Protein AF-A0A9J6D7Z6-F1 (afdb_monomer)

Sequence (209 aa):
MAASKSKKKYLQVFLDSYTAEFLCFVTSRKGDKYGFCTTCTCDVSVSHGGKADIKPKSQQRPSFLGSYQIAKTAAASADVCDEVQRDPQKRKEPRSKMDATLAKKVKLSFESTGRASLTREERLLYFLTSDVNFAYGLFLKSVILVFDKANAQLQSQAPQIHLLQSLLMQFLRDLLARVIHFYLEHHTVRPALHEAPLVGACRTGAEVQ

Solvent-accessible surface area (backbone atoms only — not comparable to full-atom values): 13816 Å² total; per-residue (Å²): 134,86,85,79,78,78,79,80,78,68,79,40,60,68,55,75,67,50,35,76,76,36,80,49,34,44,84,27,93,90,36,60,40,22,35,24,30,68,84,73,74,44,78,41,69,24,44,85,53,39,71,72,56,64,59,60,60,81,71,54,67,73,74,71,76,76,73,72,72,72,78,79,76,72,83,75,75,88,81,84,90,78,88,77,88,75,81,86,80,86,79,86,78,87,84,79,88,78,88,81,83,83,75,90,69,84,76,79,78,76,75,86,75,73,84,70,79,72,51,75,64,56,50,52,48,54,50,61,70,30,70,67,47,43,49,47,50,55,47,49,62,56,49,50,62,56,46,51,56,54,46,53,54,51,68,36,86,36,78,44,66,84,48,47,63,60,50,51,53,49,50,51,51,54,51,50,52,50,52,52,50,51,49,48,56,64,63,68,69,61,67,76,85,80,69,71,76,82,74,75,85,82,82,85,84,82,87,82,132

Organism: Rhipicephalus microplus (NCBI:txid6941)

Foldseek 3Di:
DDDDDDPPQQPDFADPVCCVVPVQWAQDPVDGQWIARNLQRDIFGCRPPNVVSVDPLLPPQPPVVVPPPPPPPPPDDDDDDDDDDDDDDDDDDDDDDDDDPDDPDPPPCPDPPDDPPDDPVRVVVCCCPDPVNVVVVVLCVQLVVLVVVVVCVCPPRGHPVVCVVVSVVVSVVSSVVVVVVVCCVVVVPPPCPPPPPPPDPPPDDDDDD

Structure (mmCIF, N/CA/C/O backbone):
data_AF-A0A9J6D7Z6-F1
#
_entry.id   AF-A0A9J6D7Z6-F1
#
loop_
_atom_site.group_PDB
_atom_site.id
_atom_site.type_symbol
_atom_site.label_atom_id
_atom_site.label_alt_id
_atom_site.label_comp_id
_atom_site.label_asym_id
_atom_site.label_entity_id
_atom_site.label_seq_id
_atom_site.pdbx_PDB_ins_code
_atom_site.Cartn_x
_atom_site.Cartn_y
_atom_site.Cartn_z
_atom_site.occupancy
_atom_site.B_iso_or_equiv
_atom_site.auth_seq_id
_atom_site.auth_comp_id
_atom_site.auth_asym_id
_atom_site.auth_atom_id
_atom_site.pdbx_PDB_model_num
ATOM 1 N N . MET A 1 1 ? -11.977 34.229 48.237 1.00 54.31 1 MET A N 1
ATOM 2 C CA . MET A 1 1 ? -11.428 32.855 48.200 1.00 54.31 1 MET A CA 1
ATOM 3 C C . MET A 1 1 ? -12.224 32.050 47.184 1.00 54.31 1 MET A C 1
ATOM 5 O O . MET A 1 1 ? -13.423 31.894 47.367 1.00 54.31 1 MET A O 1
ATOM 9 N N . ALA A 1 2 ? -11.608 31.635 46.074 1.00 60.72 2 ALA A N 1
ATOM 10 C CA . ALA A 1 2 ? -12.291 30.874 45.028 1.00 60.72 2 ALA A CA 1
ATOM 11 C C . ALA A 1 2 ? -12.306 29.383 45.399 1.00 60.72 2 ALA A C 1
ATOM 13 O O . ALA A 1 2 ? -11.251 28.760 45.493 1.00 60.72 2 ALA A O 1
ATOM 14 N N . ALA A 1 3 ? -13.493 28.819 45.631 1.00 66.19 3 ALA A N 1
ATOM 15 C CA . ALA A 1 3 ? -13.659 27.393 45.887 1.00 66.19 3 ALA A CA 1
ATOM 16 C C . ALA A 1 3 ? -13.298 26.590 44.624 1.00 66.19 3 ALA A C 1
ATOM 18 O O . ALA A 1 3 ? -13.979 26.677 43.598 1.00 66.19 3 ALA A O 1
ATOM 19 N N . SER A 1 4 ? -12.213 25.817 44.683 1.00 76.31 4 SER A N 1
ATOM 20 C CA . SER A 1 4 ? -11.816 24.912 43.609 1.00 76.31 4 SER A CA 1
ATOM 21 C C . SER A 1 4 ? -12.792 23.732 43.551 1.00 76.31 4 SER A C 1
ATOM 23 O O . SER A 1 4 ? -12.911 22.935 44.478 1.00 76.31 4 SER A O 1
ATOM 25 N N . LYS A 1 5 ? -13.536 23.616 42.447 1.00 78.44 5 LYS A N 1
ATOM 26 C CA . LYS A 1 5 ? -14.414 22.463 42.209 1.00 78.44 5 LYS A CA 1
ATOM 27 C C . LYS A 1 5 ? -13.542 21.230 41.962 1.00 78.44 5 LYS A C 1
ATOM 29 O O . LYS A 1 5 ? -12.736 21.220 41.030 1.00 78.44 5 LYS A O 1
ATOM 34 N N . SER A 1 6 ? -13.702 20.187 42.775 1.00 77.12 6 SER A N 1
ATOM 35 C CA . SER A 1 6 ? -13.030 18.906 42.557 1.00 77.12 6 SER A CA 1
ATOM 36 C C . SER A 1 6 ? -13.501 18.296 41.230 1.00 77.12 6 SER A C 1
ATOM 38 O O . SER A 1 6 ? -14.698 18.164 40.965 1.00 77.12 6 SER A O 1
ATOM 40 N N . LYS A 1 7 ? -12.555 17.959 40.343 1.00 78.06 7 LYS A N 1
ATOM 41 C CA . LYS A 1 7 ? -12.868 17.284 39.076 1.00 78.06 7 LYS A CA 1
ATOM 42 C C . LYS A 1 7 ? -13.471 15.917 39.401 1.00 78.06 7 LYS A C 1
ATOM 44 O O . LYS A 1 7 ? -12.794 15.077 39.993 1.00 78.06 7 LYS A O 1
ATOM 49 N N . LYS A 1 8 ? -14.727 15.687 39.008 1.00 72.31 8 LYS A N 1
ATOM 50 C CA . LYS A 1 8 ? -15.357 14.364 39.094 1.00 72.31 8 LYS A CA 1
ATOM 51 C C . LYS A 1 8 ? -14.512 13.386 38.271 1.00 72.31 8 LYS A C 1
ATOM 53 O O . LYS A 1 8 ? -14.400 13.539 37.056 1.00 72.31 8 LYS A O 1
ATOM 58 N N . LYS A 1 9 ? -13.873 12.417 38.932 1.00 77.62 9 LYS A N 1
ATOM 59 C CA . LYS A 1 9 ? -13.230 11.288 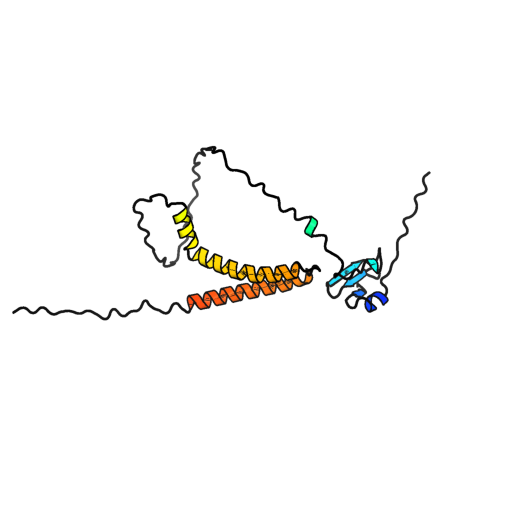38.252 1.00 77.62 9 LYS A CA 1
ATOM 60 C C . LYS A 1 9 ? -14.353 10.431 37.677 1.00 77.62 9 LYS A C 1
ATOM 62 O O . LYS A 1 9 ? -15.102 9.832 38.440 1.00 77.62 9 LYS A O 1
ATOM 67 N N . TYR A 1 10 ? -14.497 10.408 36.357 1.00 68.56 10 TYR A N 1
ATOM 68 C CA . TYR A 1 10 ? -15.378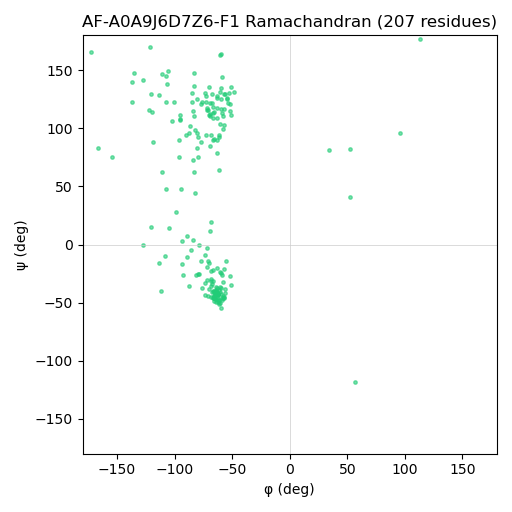 9.444 35.710 1.00 68.56 10 TYR A CA 1
ATOM 69 C C . TYR A 1 10 ? -14.761 8.051 35.896 1.00 68.56 10 TYR A C 1
ATOM 71 O O . TYR A 1 10 ? -13.590 7.825 35.589 1.00 68.56 10 TYR A O 1
ATOM 79 N N . LEU A 1 11 ? -15.525 7.157 36.524 1.00 75.94 11 LEU A N 1
ATOM 80 C CA . LEU A 1 11 ? -15.133 5.796 36.897 1.00 75.94 11 LEU A CA 1
ATOM 81 C C . LEU A 1 11 ? -15.847 4.796 35.990 1.00 75.94 11 LEU A C 1
ATOM 83 O O . LEU A 1 11 ? -16.478 3.862 36.474 1.00 75.94 11 LEU A O 1
ATOM 87 N N . GLN A 1 12 ? -15.830 5.032 34.680 1.00 89.12 12 GLN A N 1
ATOM 88 C CA . GLN A 1 12 ? -16.453 4.076 33.779 1.00 89.12 12 GLN A CA 1
ATOM 89 C C . GLN A 1 12 ? -15.585 2.820 33.703 1.00 89.12 12 GLN A C 1
ATOM 91 O O . GLN A 1 12 ? -14.370 2.890 33.504 1.00 89.12 12 GLN A O 1
ATOM 96 N N . VAL A 1 13 ? -16.237 1.689 33.941 1.00 93.88 13 VAL A N 1
ATOM 97 C CA . VAL A 1 13 ? -15.659 0.350 33.923 1.00 93.88 13 VAL A CA 1
ATOM 98 C C . VAL A 1 13 ? -16.136 -0.342 32.650 1.00 93.88 13 VAL A C 1
ATOM 100 O O . VAL A 1 13 ? -17.210 -0.036 32.125 1.00 93.88 13 VAL A O 1
ATOM 103 N N . PHE A 1 14 ? -15.311 -1.235 32.125 1.00 94.31 14 PHE A N 1
ATOM 104 C CA . PHE A 1 14 ? -15.652 -2.132 31.041 1.00 94.31 14 PHE A CA 1
ATOM 105 C C . PHE A 1 14 ? -16.877 -2.965 31.428 1.00 94.31 14 PHE A C 1
ATOM 107 O O . PHE A 1 14 ? -16.921 -3.538 32.514 1.00 94.31 14 PHE A O 1
ATOM 114 N N . LEU A 1 15 ? -17.880 -3.006 30.555 1.00 95.06 15 LEU A N 1
ATOM 115 C CA . LEU A 1 15 ? -19.098 -3.779 30.773 1.00 95.06 15 LEU A CA 1
ATOM 116 C C . LEU A 1 15 ? -19.079 -5.002 29.860 1.00 95.06 15 LEU A C 1
ATOM 118 O O . LEU A 1 15 ? -18.775 -4.870 28.676 1.00 95.06 15 LEU A O 1
ATOM 122 N N . ASP A 1 16 ? -19.489 -6.162 30.371 1.00 94.81 16 ASP A N 1
ATOM 123 C CA . ASP A 1 16 ? -19.563 -7.404 29.582 1.00 94.81 16 ASP A CA 1
ATOM 124 C C . ASP A 1 16 ? -20.529 -7.292 28.391 1.00 94.81 16 ASP A C 1
ATOM 126 O O . ASP A 1 16 ? -20.364 -7.959 27.368 1.00 94.81 16 ASP A O 1
ATOM 130 N N . SER A 1 17 ? -21.501 -6.375 28.470 1.00 95.50 17 SER A N 1
ATOM 131 C CA . SER A 1 17 ? -22.386 -6.039 27.351 1.00 95.50 17 SER A CA 1
ATOM 132 C C . SER A 1 17 ? -21.632 -5.517 26.124 1.00 95.50 17 SER A C 1
ATOM 134 O O . SER A 1 17 ? -22.116 -5.674 25.004 1.00 95.50 17 SER A O 1
ATOM 136 N N . TYR A 1 18 ? -20.431 -4.953 26.295 1.00 94.19 18 TYR A N 1
ATOM 137 C CA . TYR A 1 18 ? -19.593 -4.523 25.177 1.00 94.19 18 TYR A CA 1
ATOM 138 C C . TYR A 1 18 ? -19.078 -5.706 24.359 1.00 94.19 18 TYR A C 1
ATOM 140 O O . TYR A 1 18 ? -18.981 -5.586 23.144 1.00 94.19 18 TYR A O 1
ATOM 148 N N . THR A 1 19 ? -18.803 -6.855 24.978 1.00 95.06 19 THR A N 1
ATOM 149 C CA . THR A 1 19 ? -18.364 -8.058 24.253 1.00 95.06 19 THR A CA 1
ATOM 150 C C . THR A 1 19 ? -19.501 -8.682 23.443 1.00 95.06 19 THR A C 1
ATOM 152 O O . THR A 1 19 ? -19.259 -9.230 22.369 1.00 95.06 19 THR A O 1
ATOM 155 N N . ALA A 1 20 ? -20.750 -8.547 23.903 1.00 94.94 20 ALA A N 1
ATOM 156 C CA . ALA A 1 20 ? -21.923 -8.989 23.147 1.00 94.94 20 ALA A CA 1
ATOM 157 C C . ALA A 1 20 ? -22.170 -8.136 21.888 1.00 94.94 20 ALA A C 1
ATOM 159 O O . ALA A 1 20 ? -22.597 -8.656 20.861 1.00 94.94 20 ALA A O 1
ATOM 160 N N . GLU A 1 21 ? -21.891 -6.832 21.956 1.00 93.44 21 GLU A N 1
ATOM 161 C CA . GLU A 1 21 ? -22.095 -5.907 20.835 1.00 93.44 21 GLU A CA 1
ATOM 162 C C . GLU A 1 21 ? -20.889 -5.831 19.889 1.00 93.44 21 GLU A C 1
ATOM 164 O O . GLU A 1 21 ? -21.040 -5.725 18.672 1.00 93.44 21 GLU A O 1
ATOM 169 N N . PHE A 1 22 ? -19.680 -5.924 20.438 1.00 92.12 22 PHE A N 1
ATOM 170 C CA . PHE A 1 22 ? -18.424 -5.870 19.706 1.00 92.12 22 PHE A CA 1
ATOM 171 C C . PHE A 1 22 ? -17.669 -7.185 19.908 1.00 92.12 22 PHE A C 1
ATOM 173 O O . PHE A 1 22 ? -16.813 -7.297 20.781 1.00 92.12 22 PHE A O 1
ATOM 180 N N . LEU A 1 23 ? -17.944 -8.174 19.051 1.00 92.75 23 LEU A N 1
ATOM 181 C CA . LEU A 1 23 ? -17.339 -9.519 19.101 1.00 92.75 23 LEU A CA 1
ATOM 182 C C . LEU A 1 23 ? -15.801 -9.525 19.150 1.00 92.75 23 LEU A C 1
ATOM 184 O O . LEU A 1 23 ? -15.193 -10.462 19.659 1.00 92.75 23 LEU A O 1
ATOM 188 N N . CYS A 1 24 ? -15.152 -8.490 18.612 1.00 92.69 24 CYS A N 1
ATOM 189 C CA . CYS A 1 24 ? -13.698 -8.358 18.643 1.00 92.69 24 CYS A CA 1
ATOM 190 C C . CYS A 1 24 ? -13.152 -7.734 19.933 1.00 92.69 24 CYS A C 1
ATOM 192 O O . CYS A 1 24 ? -11.956 -7.468 20.010 1.00 92.69 24 CYS A O 1
ATOM 194 N N . PHE A 1 25 ? -13.994 -7.448 20.921 1.00 94.50 25 PHE A N 1
ATOM 195 C CA . PHE A 1 25 ? -13.631 -6.659 22.086 1.00 94.50 25 PHE A CA 1
ATOM 196 C C . PHE A 1 25 ? -13.867 -7.457 23.367 1.00 94.50 25 PHE A C 1
ATOM 198 O O . PHE A 1 25 ? -14.991 -7.815 23.712 1.00 94.50 25 PHE A O 1
ATOM 205 N N . VAL A 1 26 ? -12.782 -7.743 24.076 1.00 96.75 26 VAL A N 1
ATOM 206 C CA . VAL A 1 26 ? -12.780 -8.548 25.304 1.00 96.75 26 VAL A CA 1
ATOM 207 C C . VAL A 1 26 ? -12.207 -7.742 26.465 1.00 96.75 26 VAL A C 1
ATOM 209 O O . VAL A 1 26 ? -11.649 -6.661 26.266 1.00 96.75 26 VAL A O 1
ATOM 212 N N . THR A 1 27 ? -12.326 -8.250 27.688 1.00 96.88 27 THR A N 1
ATOM 213 C CA . THR A 1 27 ? -11.703 -7.631 28.863 1.00 96.88 27 THR A CA 1
ATOM 214 C C . THR A 1 27 ? -10.182 -7.556 28.695 1.00 96.88 27 THR A C 1
ATOM 216 O O . THR A 1 27 ? -9.527 -8.501 28.247 1.00 96.88 27 THR A O 1
ATOM 219 N N . SER A 1 28 ? -9.595 -6.400 29.014 1.00 97.12 28 SER A N 1
ATOM 220 C CA . SER A 1 28 ? -8.143 -6.220 28.948 1.00 97.12 28 SER A CA 1
ATOM 221 C C . SER A 1 28 ? -7.456 -6.743 30.207 1.00 97.12 28 SER A C 1
ATOM 223 O O . SER A 1 28 ? -7.946 -6.583 31.322 1.00 97.12 28 SER A O 1
ATOM 225 N N . ARG A 1 29 ? -6.232 -7.261 30.048 1.00 97.56 29 ARG A N 1
ATOM 226 C CA . ARG A 1 29 ? -5.348 -7.604 31.175 1.00 97.56 29 ARG A CA 1
ATOM 227 C C . ARG A 1 29 ? -4.794 -6.377 31.910 1.00 97.56 29 ARG A C 1
ATOM 229 O O . ARG A 1 29 ? -4.266 -6.526 33.005 1.00 97.56 29 ARG A O 1
ATOM 236 N N . LYS A 1 30 ? -4.895 -5.173 31.329 1.00 96.31 30 LYS A N 1
ATOM 237 C CA . LYS A 1 30 ? -4.473 -3.915 31.975 1.00 96.31 30 LYS A CA 1
ATOM 238 C C . LYS A 1 30 ? -5.424 -3.456 33.083 1.00 96.31 30 LYS A C 1
ATOM 240 O O . LYS A 1 30 ? -5.092 -2.519 33.807 1.00 96.31 30 LYS A O 1
ATOM 245 N N . GLY A 1 31 ? -6.581 -4.102 33.210 1.00 95.44 31 GLY A N 1
ATOM 246 C CA . GLY A 1 31 ? -7.588 -3.828 34.226 1.00 95.44 31 GLY A CA 1
ATOM 247 C C . GLY A 1 31 ? -8.878 -3.271 33.640 1.00 95.44 31 GLY A C 1
ATOM 248 O O . GLY A 1 31 ? -8.980 -2.972 32.451 1.00 95.44 31 GLY A O 1
ATOM 249 N N . ASP A 1 32 ? -9.854 -3.074 34.516 1.00 95.00 32 ASP A N 1
ATOM 250 C CA . ASP A 1 32 ? -11.267 -2.945 34.144 1.00 95.00 32 ASP A CA 1
ATOM 251 C C . ASP A 1 32 ? -11.619 -1.627 33.438 1.00 95.00 32 ASP A C 1
ATOM 253 O O . ASP A 1 32 ? -12.752 -1.410 33.035 1.00 95.00 32 ASP A O 1
ATOM 257 N N . LYS A 1 33 ? -10.662 -0.712 33.273 1.00 93.88 33 LYS A N 1
ATOM 258 C CA . LYS A 1 33 ? -10.835 0.542 32.513 1.00 93.88 33 LYS A CA 1
ATOM 259 C C . LYS A 1 33 ? -10.404 0.421 31.055 1.00 93.88 33 LYS A C 1
ATOM 261 O O . LYS A 1 33 ? -10.415 1.414 30.324 1.00 93.88 33 LYS A O 1
ATOM 266 N N . TYR A 1 34 ? -9.994 -0.773 30.644 1.00 94.81 34 TYR A N 1
ATOM 267 C CA . TYR A 1 34 ? -9.509 -1.063 29.308 1.00 94.81 34 TYR A CA 1
ATOM 268 C C . TYR A 1 34 ? -10.265 -2.256 28.723 1.00 94.81 34 TYR A C 1
ATOM 270 O O . TYR A 1 34 ? -10.536 -3.237 29.411 1.00 94.81 34 TYR A O 1
ATOM 278 N N . GLY A 1 35 ? -10.560 -2.190 27.428 1.00 94.94 35 GLY A N 1
ATOM 279 C CA . GLY A 1 35 ? -10.940 -3.358 26.637 1.00 94.94 35 GLY A CA 1
ATOM 280 C C . GLY A 1 35 ? -9.843 -3.693 25.632 1.00 94.94 35 GLY A C 1
ATOM 281 O O . GLY A 1 35 ? -9.138 -2.804 25.154 1.00 94.94 35 GLY A O 1
ATOM 282 N N . PHE A 1 36 ? -9.662 -4.972 25.332 1.00 95.75 36 PHE A N 1
ATOM 283 C CA . PHE A 1 36 ? -8.693 -5.461 24.361 1.00 95.75 36 PHE A CA 1
ATOM 284 C C . PHE A 1 36 ? -9.389 -5.778 23.036 1.00 95.75 36 PHE A C 1
ATOM 286 O O . PHE A 1 36 ? -10.297 -6.607 22.983 1.00 95.75 36 PHE A O 1
ATOM 293 N N . CYS A 1 37 ? -8.942 -5.139 21.954 1.00 94.31 37 CYS A N 1
ATOM 294 C CA . CYS A 1 37 ? -9.397 -5.450 20.602 1.00 94.31 37 CYS A CA 1
ATOM 295 C C . CYS A 1 37 ? -8.604 -6.649 20.057 1.00 94.31 37 CYS A C 1
ATOM 297 O O . CYS A 1 37 ? -7.430 -6.498 19.719 1.00 94.31 37 CYS A O 1
ATOM 299 N N . THR A 1 38 ? -9.233 -7.813 19.894 1.00 93.62 38 THR A N 1
ATOM 300 C CA . THR A 1 38 ? -8.612 -9.028 19.337 1.00 93.62 38 THR A CA 1
ATOM 301 C C . THR A 1 38 ? -8.237 -8.876 17.863 1.00 93.62 38 THR A C 1
ATOM 303 O O . THR A 1 38 ? -7.219 -9.409 17.439 1.00 93.62 38 THR A O 1
ATOM 306 N N . THR A 1 39 ? -8.985 -8.081 17.089 1.00 85.06 39 THR A N 1
ATOM 307 C CA . THR A 1 39 ? -8.659 -7.782 15.679 1.00 85.06 39 THR A CA 1
ATOM 308 C C . THR A 1 39 ? -7.421 -6.897 15.544 1.00 85.06 39 THR A C 1
ATOM 310 O O . THR A 1 39 ? -6.626 -7.042 14.624 1.00 85.06 39 THR A O 1
ATOM 313 N N . CYS A 1 40 ? -7.281 -5.932 16.449 1.00 85.75 40 CYS A N 1
ATOM 314 C CA . CYS A 1 40 ? -6.249 -4.905 16.409 1.00 85.75 40 CYS A CA 1
ATOM 315 C C . CYS A 1 40 ? -5.011 -5.285 17.228 1.00 85.75 40 CYS A C 1
ATOM 317 O O . CYS A 1 40 ? -3.983 -4.620 17.123 1.00 85.75 40 CYS A O 1
ATOM 319 N N . THR A 1 41 ? -5.155 -6.270 18.115 1.00 89.56 41 THR A N 1
ATOM 320 C CA . THR A 1 41 ? -4.198 -6.643 19.162 1.00 89.56 41 THR A CA 1
ATOM 321 C C . THR A 1 41 ? -3.755 -5.466 20.040 1.00 89.56 41 THR A C 1
ATOM 323 O O . THR A 1 41 ? -2.582 -5.330 20.371 1.00 89.56 41 THR A O 1
ATOM 326 N N . CYS A 1 42 ? -4.686 -4.579 20.409 1.00 91.19 42 CYS A N 1
ATOM 327 C CA . CYS A 1 42 ? -4.383 -3.392 21.213 1.00 91.19 42 CYS A CA 1
ATOM 328 C C . CYS A 1 42 ? -5.401 -3.171 22.339 1.00 91.19 42 CYS A C 1
ATOM 330 O O . CYS A 1 42 ? -6.592 -3.439 22.167 1.00 91.19 42 CYS A O 1
ATOM 332 N N . ASP A 1 43 ? -4.942 -2.620 23.463 1.00 94.38 43 ASP A N 1
ATOM 333 C CA . ASP A 1 43 ? -5.813 -2.156 24.547 1.00 94.38 43 ASP A CA 1
ATOM 334 C C . ASP A 1 43 ? -6.343 -0.749 24.261 1.00 94.38 43 ASP A C 1
ATOM 336 O O . ASP A 1 43 ? -5.590 0.147 23.877 1.00 94.38 43 ASP A O 1
ATOM 340 N N . VAL A 1 44 ? -7.630 -0.540 24.509 1.00 92.06 44 VAL A N 1
ATOM 341 C CA . VAL A 1 44 ? -8.337 0.728 24.334 1.00 92.06 44 VAL A CA 1
ATOM 342 C C . VAL A 1 44 ? -8.909 1.149 25.682 1.00 92.06 44 VAL A C 1
ATOM 344 O O . VAL A 1 44 ? -9.558 0.357 26.364 1.00 92.06 44 VAL A O 1
ATOM 347 N N . SER A 1 45 ? -8.660 2.396 26.079 1.00 93.00 45 SER A N 1
ATOM 348 C CA . SER A 1 45 ? -9.225 2.969 27.304 1.00 93.00 45 SER A CA 1
ATOM 349 C C . SER A 1 45 ? -10.709 3.268 27.106 1.00 93.00 45 SER A C 1
ATOM 351 O O . SER A 1 45 ? -11.067 3.939 26.144 1.00 93.00 45 SER A O 1
ATOM 353 N N . VAL A 1 46 ? -11.550 2.815 28.038 1.00 93.19 46 VAL A N 1
ATOM 354 C CA . VAL A 1 46 ? -12.994 3.129 28.102 1.00 93.19 46 VAL A CA 1
ATOM 355 C C . VAL A 1 46 ? -13.316 4.135 29.213 1.00 93.19 46 VAL A C 1
ATOM 357 O O . VAL A 1 46 ? -14.467 4.313 29.604 1.00 93.19 46 VAL A O 1
ATOM 360 N N . SER A 1 47 ? -12.283 4.791 29.746 1.00 87.06 47 SER A N 1
ATOM 361 C CA . SER A 1 47 ? -12.362 5.621 30.954 1.00 87.06 47 SER A CA 1
ATOM 362 C C . SER A 1 47 ? -13.185 6.905 30.786 1.00 87.06 47 SER A C 1
ATOM 364 O O . SER A 1 47 ? -13.599 7.484 31.791 1.00 87.06 47 SER A O 1
ATOM 366 N N . HIS A 1 48 ? -13.352 7.404 29.554 1.00 80.00 48 HIS A N 1
ATOM 367 C CA . HIS A 1 48 ? -13.833 8.766 29.299 1.00 80.00 48 HIS A CA 1
ATOM 368 C C . HIS A 1 48 ? -15.227 8.825 28.669 1.00 80.00 48 HIS A C 1
ATOM 370 O O . HIS A 1 48 ? -16.019 9.685 29.050 1.00 80.00 48 HIS A O 1
ATOM 376 N N . GLY A 1 49 ? -15.527 7.930 27.732 1.00 80.00 49 GLY A N 1
ATOM 377 C CA . GLY A 1 49 ? -16.785 7.874 26.992 1.00 80.00 49 GLY A CA 1
ATOM 378 C C . GLY A 1 49 ? -17.467 6.506 27.027 1.00 80.00 49 GLY A C 1
ATOM 379 O O . GLY A 1 49 ? -18.534 6.350 26.427 1.00 80.00 49 GLY A O 1
ATOM 380 N N . GLY A 1 50 ? -16.876 5.510 27.698 1.00 84.81 50 GLY A N 1
ATOM 381 C CA . GLY A 1 50 ? -17.419 4.158 27.788 1.00 84.81 50 GLY A CA 1
ATOM 382 C C . GLY A 1 50 ? -17.630 3.573 26.398 1.00 84.81 50 GLY A C 1
ATOM 383 O O . GLY A 1 50 ? -16.696 3.474 25.606 1.00 84.81 50 GLY A O 1
ATOM 384 N N . LYS A 1 51 ? -18.883 3.255 26.066 1.00 84.88 51 LYS A N 1
ATOM 385 C CA . LYS A 1 51 ? -19.270 2.762 24.739 1.00 84.88 51 LYS A CA 1
ATOM 386 C C . LYS A 1 51 ? -18.904 3.722 23.597 1.00 84.88 51 LYS A C 1
ATOM 388 O O . LYS A 1 51 ? -18.584 3.264 22.508 1.00 84.88 51 LYS A O 1
ATOM 393 N N . ALA A 1 52 ? -18.908 5.038 23.825 1.00 84.56 52 ALA A N 1
ATOM 394 C CA . ALA A 1 52 ? -18.574 6.019 22.789 1.00 84.56 52 ALA A CA 1
ATOM 395 C C . ALA A 1 52 ? -17.077 6.043 22.422 1.00 84.56 52 ALA A C 1
ATOM 397 O O . ALA A 1 52 ? -16.735 6.529 21.341 1.00 84.56 52 ALA A O 1
ATOM 398 N N . ASP A 1 53 ? -16.206 5.512 23.290 1.00 82.81 53 ASP A N 1
ATOM 399 C CA . ASP A 1 53 ? -14.776 5.324 23.000 1.00 82.81 53 ASP A CA 1
ATOM 400 C C . ASP A 1 53 ? -14.542 4.070 22.144 1.00 82.81 53 ASP A C 1
ATOM 402 O O . ASP A 1 53 ? -13.589 4.005 21.364 1.00 82.81 53 ASP A O 1
ATOM 406 N N . ILE A 1 54 ? -15.458 3.099 22.220 1.00 83.75 54 ILE A N 1
ATOM 407 C CA . ILE A 1 54 ? -15.485 1.892 21.391 1.00 83.75 54 ILE A CA 1
ATOM 408 C C . ILE A 1 54 ? -16.156 2.242 20.058 1.00 83.75 54 ILE A C 1
ATOM 410 O O . ILE A 1 54 ? -17.224 1.746 19.705 1.00 83.75 54 ILE A O 1
ATOM 414 N N . LYS A 1 55 ? -15.551 3.160 19.297 1.00 74.50 55 LYS A N 1
ATOM 415 C CA . LYS A 1 55 ? -16.005 3.399 17.926 1.00 74.50 55 LYS A CA 1
ATOM 416 C C . LYS A 1 55 ? -15.568 2.213 17.073 1.00 74.50 55 LYS A C 1
ATOM 418 O O . LYS A 1 55 ? -14.364 1.943 17.006 1.00 74.50 55 LYS A O 1
ATOM 423 N N . PRO A 1 56 ? -16.493 1.514 16.392 1.00 67.38 56 PRO A N 1
ATOM 424 C CA . PRO A 1 56 ? -16.093 0.523 15.411 1.00 67.38 56 PRO A CA 1
ATOM 425 C C . PRO A 1 56 ? -15.187 1.228 14.396 1.00 67.38 56 PRO A C 1
ATOM 427 O O . PRO A 1 56 ? -15.513 2.307 13.896 1.00 67.38 56 PRO A O 1
ATOM 430 N N . LYS A 1 57 ? -14.010 0.650 14.121 1.00 60.78 57 LYS A N 1
ATOM 431 C CA . LYS A 1 57 ? -13.002 1.251 13.225 1.00 60.78 57 LYS A CA 1
ATOM 432 C C . LYS A 1 57 ? -13.541 1.580 11.826 1.00 60.78 57 LYS A C 1
ATOM 434 O O . LYS A 1 57 ? -12.909 2.349 11.114 1.00 60.78 57 LYS A O 1
ATOM 439 N N . SER A 1 58 ? -14.710 1.059 11.451 1.00 53.44 58 SER A N 1
ATOM 440 C CA . SER A 1 58 ? -15.432 1.451 10.239 1.00 53.44 58 SER A CA 1
ATOM 441 C C . SER A 1 58 ? -15.890 2.919 10.224 1.00 53.44 58 SER A C 1
ATOM 443 O O . SER A 1 58 ? -16.130 3.446 9.144 1.00 53.44 58 SER A O 1
ATOM 445 N N . GLN A 1 59 ? -15.994 3.603 11.373 1.00 55.03 59 GLN A N 1
ATOM 446 C CA . GLN A 1 59 ? -16.482 4.991 11.464 1.00 55.03 59 GLN A CA 1
ATOM 447 C C . GLN A 1 59 ? -15.441 6.024 11.914 1.00 55.03 59 GLN A C 1
ATOM 449 O O . GLN A 1 59 ? -15.649 7.225 11.728 1.00 55.03 59 GLN A O 1
ATOM 454 N N . GLN A 1 60 ? -14.312 5.608 12.489 1.00 52.78 60 GLN A N 1
ATOM 455 C CA . GLN A 1 60 ? -13.217 6.532 12.781 1.00 52.78 60 GLN A CA 1
ATOM 456 C C . GLN A 1 60 ? -12.426 6.787 11.497 1.00 52.78 60 GLN A C 1
ATOM 458 O O . GLN A 1 60 ? -11.489 6.059 11.179 1.00 52.78 60 GLN A O 1
ATOM 463 N N . ARG A 1 61 ? -12.793 7.845 10.760 1.00 45.34 61 ARG A N 1
ATOM 464 C CA . ARG A 1 61 ? -11.912 8.417 9.735 1.00 45.34 61 ARG A CA 1
ATOM 465 C C . ARG A 1 61 ? -10.595 8.804 10.414 1.00 45.34 61 ARG A C 1
ATOM 467 O O . ARG A 1 61 ? -10.618 9.680 11.282 1.00 45.34 61 ARG A O 1
ATOM 474 N N . PRO A 1 62 ? -9.454 8.201 10.059 1.00 49.22 62 PRO A N 1
ATOM 475 C CA . PRO A 1 62 ? -8.175 8.683 10.538 1.00 49.22 62 PRO A CA 1
ATOM 476 C C . PRO A 1 62 ? -7.960 10.068 9.924 1.00 49.22 62 PRO A C 1
ATOM 478 O O . PRO A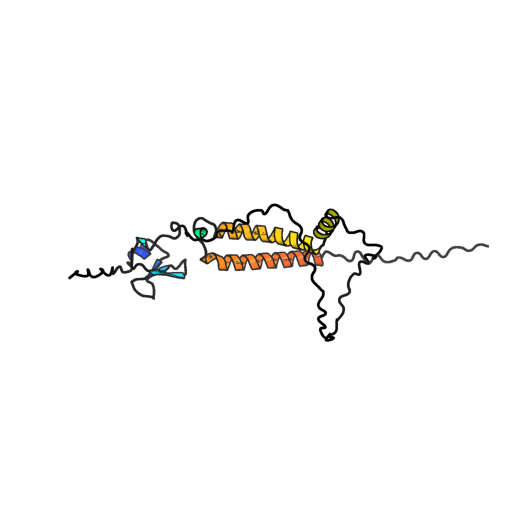 1 62 ? -7.777 10.204 8.717 1.00 49.22 62 PRO A O 1
ATOM 481 N N . SER A 1 63 ? -7.930 11.115 10.744 1.00 50.09 63 SER A N 1
ATOM 482 C CA . SER A 1 63 ? -7.483 12.458 10.343 1.00 50.09 63 SER A CA 1
ATOM 483 C C . SER A 1 63 ? -5.973 12.518 10.035 1.00 50.09 63 SER A C 1
ATOM 485 O O . SER A 1 63 ? -5.377 13.591 10.001 1.00 50.09 63 SER A O 1
ATOM 487 N N . PHE A 1 64 ? -5.344 11.371 9.764 1.00 47.72 64 PHE A N 1
ATOM 488 C CA . PHE A 1 64 ? -3.912 11.232 9.514 1.00 47.72 64 PHE A CA 1
ATOM 489 C C . PHE A 1 64 ? -3.467 11.841 8.171 1.00 47.72 64 PHE A C 1
ATOM 491 O O . PHE A 1 64 ? -2.291 12.120 7.980 1.00 47.72 64 PHE A O 1
ATOM 498 N N . LEU A 1 65 ? -4.401 12.127 7.257 1.00 47.62 65 LEU A N 1
ATOM 499 C CA . LEU A 1 65 ? -4.111 12.840 6.006 1.00 47.62 65 LEU A CA 1
ATOM 500 C C . LEU A 1 65 ? -3.979 14.369 6.168 1.00 47.62 65 LEU A C 1
ATOM 502 O O . LEU A 1 65 ? -3.693 15.051 5.191 1.00 47.62 65 LEU A O 1
ATOM 506 N N . GLY A 1 66 ? -4.146 14.923 7.375 1.00 42.03 66 GLY A N 1
ATOM 507 C CA . GLY A 1 66 ? -3.992 16.364 7.615 1.00 42.03 66 GLY A CA 1
ATOM 508 C C . GLY A 1 66 ? -2.545 16.872 7.694 1.00 42.03 66 GLY A C 1
ATOM 509 O O . GLY A 1 66 ? -2.336 18.080 7.637 1.00 42.03 66 GLY A O 1
ATOM 510 N N . SER A 1 67 ? -1.545 15.993 7.835 1.00 41.09 67 SER A N 1
ATOM 511 C CA . SER A 1 67 ? -0.147 16.395 8.081 1.00 41.09 67 SER A CA 1
ATOM 512 C C . SER A 1 67 ? 0.807 16.195 6.903 1.00 41.09 67 SER A C 1
ATOM 514 O O . SER A 1 67 ? 1.913 16.733 6.936 1.00 41.09 67 SER A O 1
ATOM 516 N N . TYR A 1 68 ? 0.403 15.508 5.831 1.00 41.72 68 TYR A N 1
ATOM 517 C CA . TYR A 1 68 ? 1.194 15.473 4.599 1.00 41.72 68 TYR A CA 1
ATOM 518 C C . TYR A 1 68 ? 0.874 16.701 3.743 1.00 41.72 68 TYR A C 1
ATOM 520 O O . TYR A 1 68 ? 0.219 16.612 2.707 1.00 41.72 68 TYR A O 1
ATOM 528 N N . GLN A 1 69 ? 1.357 17.871 4.168 1.00 42.84 69 GLN A N 1
ATOM 529 C CA . GLN A 1 69 ? 1.589 18.956 3.222 1.00 42.84 69 GLN A CA 1
ATOM 530 C C . GLN A 1 69 ? 2.756 18.522 2.333 1.00 42.84 69 GLN A C 1
ATOM 532 O O . GLN A 1 69 ? 3.921 18.671 2.693 1.00 42.84 69 GLN A O 1
ATOM 537 N N . ILE A 1 70 ? 2.442 17.931 1.179 1.00 43.94 70 ILE A N 1
ATOM 538 C CA . ILE A 1 70 ? 3.404 17.822 0.084 1.00 43.94 70 ILE A CA 1
ATOM 539 C C . ILE A 1 70 ? 3.799 19.263 -0.219 1.00 43.94 70 ILE A C 1
ATOM 541 O O . ILE A 1 70 ? 2.952 20.050 -0.649 1.00 43.94 70 ILE A O 1
ATOM 545 N N . ALA A 1 71 ? 5.045 19.627 0.094 1.00 39.34 71 ALA A N 1
ATOM 546 C CA . ALA A 1 71 ? 5.575 20.944 -0.210 1.00 39.34 71 ALA A CA 1
ATOM 547 C C . ALA A 1 71 ? 5.296 21.212 -1.690 1.00 39.34 71 ALA A C 1
ATOM 549 O O . ALA A 1 71 ? 5.815 20.522 -2.567 1.00 39.34 71 ALA A O 1
ATOM 550 N N . LYS A 1 72 ? 4.397 22.164 -1.949 1.00 45.12 72 LYS A N 1
ATOM 551 C CA . LYS A 1 72 ? 4.050 22.620 -3.286 1.00 45.12 72 LYS A CA 1
ATOM 552 C C . LYS A 1 72 ? 5.303 23.308 -3.809 1.00 45.12 72 LYS A C 1
ATOM 554 O O . LYS A 1 72 ? 5.518 24.485 -3.538 1.00 45.12 72 LYS A O 1
ATOM 559 N N . THR A 1 73 ? 6.179 22.551 -4.462 1.00 38.88 73 THR A N 1
ATOM 560 C CA . THR A 1 73 ? 7.323 23.099 -5.176 1.00 38.88 73 THR A CA 1
ATOM 561 C C . THR A 1 73 ? 6.751 24.016 -6.241 1.00 38.88 73 THR A C 1
ATOM 563 O O . THR A 1 73 ? 6.163 23.576 -7.229 1.00 38.88 73 THR A O 1
ATOM 566 N N . ALA A 1 74 ? 6.832 25.319 -5.976 1.00 42.97 74 ALA A N 1
ATOM 567 C CA . ALA A 1 74 ? 6.574 26.333 -6.972 1.00 42.97 74 ALA A CA 1
ATOM 568 C C . ALA A 1 74 ? 7.483 26.016 -8.159 1.00 42.97 74 ALA A C 1
ATOM 570 O O . ALA A 1 74 ? 8.699 25.897 -7.999 1.00 42.97 74 ALA A O 1
ATOM 571 N N . ALA A 1 75 ? 6.878 25.813 -9.327 1.00 46.31 75 ALA A N 1
ATOM 572 C CA . ALA A 1 75 ? 7.596 25.762 -10.582 1.00 46.31 75 ALA A CA 1
ATOM 573 C C . ALA A 1 75 ? 8.340 27.095 -10.726 1.00 46.31 75 ALA A C 1
ATOM 575 O O . ALA A 1 75 ? 7.737 28.120 -11.040 1.00 46.31 75 ALA A O 1
ATOM 576 N N . ALA A 1 76 ? 9.631 27.083 -10.403 1.00 44.41 76 ALA A N 1
ATOM 577 C CA . ALA A 1 76 ? 10.527 28.184 -10.674 1.00 44.41 76 ALA A CA 1
ATOM 578 C C . ALA A 1 76 ? 10.726 28.230 -12.189 1.00 44.41 76 ALA A C 1
ATOM 580 O O . ALA A 1 76 ? 11.290 27.317 -12.795 1.00 44.41 76 ALA A O 1
ATOM 581 N N . SER A 1 77 ? 10.185 29.287 -12.781 1.00 46.31 77 SER A N 1
ATOM 582 C CA . SER A 1 77 ? 10.549 29.783 -14.095 1.00 46.31 77 SER A CA 1
ATOM 583 C C . SER A 1 77 ? 12.066 29.894 -14.204 1.00 46.31 77 SER A C 1
ATOM 585 O O . SER A 1 77 ? 12.721 30.459 -13.327 1.00 46.31 77 SER A O 1
ATOM 587 N N . ALA A 1 78 ? 12.591 29.349 -15.295 1.00 51.94 78 ALA A N 1
ATOM 588 C CA . ALA A 1 78 ? 13.931 29.608 -15.777 1.00 51.94 78 ALA A CA 1
ATOM 589 C C . ALA A 1 78 ? 14.145 31.118 -15.943 1.00 51.94 78 ALA A C 1
ATOM 591 O O . ALA A 1 78 ? 13.348 31.754 -16.623 1.00 51.94 78 ALA A O 1
ATOM 592 N N . ASP A 1 79 ? 15.184 31.668 -15.323 1.00 54.38 79 ASP A N 1
ATOM 593 C CA . ASP A 1 79 ? 16.252 32.381 -16.027 1.00 54.38 79 ASP A CA 1
ATOM 594 C C . ASP A 1 79 ? 17.381 32.741 -15.047 1.00 54.38 79 ASP A C 1
ATOM 596 O O . ASP A 1 79 ? 17.182 32.736 -13.834 1.00 54.38 79 ASP A O 1
ATOM 600 N N . VAL A 1 80 ? 18.529 33.114 -15.607 1.00 49.34 80 VAL A N 1
ATOM 601 C CA . VAL A 1 80 ? 19.767 33.606 -14.973 1.00 49.34 80 VAL A CA 1
ATOM 602 C C . VAL A 1 80 ? 20.846 32.547 -14.718 1.00 49.34 80 VAL A C 1
ATOM 604 O O . VAL A 1 80 ? 20.906 31.847 -13.707 1.00 49.34 80 VAL A O 1
ATOM 607 N N . CYS A 1 81 ? 21.752 32.507 -15.694 1.00 50.28 81 CYS A N 1
ATOM 608 C CA . CYS A 1 81 ? 23.112 32.005 -15.606 1.00 50.28 81 CYS A CA 1
ATOM 609 C C . CYS A 1 81 ? 23.928 32.846 -14.613 1.00 50.28 81 CYS A C 1
ATOM 611 O O . CYS A 1 81 ? 24.023 34.058 -14.792 1.00 50.28 81 CYS A O 1
ATOM 613 N N . ASP A 1 82 ? 24.584 32.204 -13.646 1.00 38.38 82 ASP A N 1
ATOM 614 C CA . ASP A 1 82 ? 25.775 32.778 -13.023 1.00 38.38 82 ASP A CA 1
ATOM 615 C C . ASP A 1 82 ? 26.849 31.695 -12.854 1.00 38.38 82 ASP A C 1
ATOM 617 O O . ASP A 1 82 ? 26.627 30.604 -12.316 1.00 38.38 82 ASP A O 1
ATOM 621 N N . GLU A 1 83 ? 27.997 31.993 -13.442 1.00 49.91 83 GLU A N 1
ATOM 622 C CA . GLU A 1 83 ? 29.145 31.134 -13.664 1.00 49.91 83 GLU A CA 1
ATOM 623 C C . GLU A 1 83 ? 30.080 31.262 -12.459 1.00 49.91 83 GLU A C 1
ATOM 625 O O . GLU A 1 83 ? 30.929 32.145 -12.391 1.00 49.91 83 GLU A O 1
ATOM 630 N N . VAL A 1 84 ? 29.944 30.368 -11.476 1.00 49.91 84 VAL A N 1
ATOM 631 C CA . VAL A 1 84 ? 30.899 30.304 -10.361 1.00 49.91 84 VAL A CA 1
ATOM 632 C C . VAL A 1 84 ? 32.058 29.385 -10.742 1.00 49.91 84 VAL A C 1
ATOM 634 O O . VAL A 1 84 ? 31.991 28.163 -10.576 1.00 49.91 84 VAL A O 1
ATOM 637 N N . GLN A 1 85 ? 33.146 29.993 -11.221 1.00 51.28 85 GLN A N 1
ATOM 638 C CA . GLN A 1 85 ? 34.474 29.381 -11.286 1.00 51.28 85 GLN A CA 1
ATOM 639 C C . GLN A 1 85 ? 34.853 28.817 -9.908 1.00 51.28 85 GLN A C 1
ATOM 641 O O . GLN A 1 85 ? 35.046 29.557 -8.943 1.00 51.28 85 GLN A O 1
ATOM 646 N N . ARG A 1 86 ? 34.987 27.488 -9.812 1.00 44.12 86 ARG A N 1
ATOM 647 C CA . ARG A 1 86 ? 35.678 26.832 -8.696 1.00 44.12 86 ARG A CA 1
ATOM 648 C C . ARG A 1 86 ? 37.021 26.289 -9.150 1.00 44.12 86 ARG A C 1
ATOM 650 O O . ARG A 1 86 ? 37.110 25.453 -10.044 1.00 44.12 86 ARG A O 1
ATOM 657 N N . ASP A 1 87 ? 38.029 26.771 -8.445 1.00 52.41 87 ASP A N 1
ATOM 658 C CA . ASP A 1 87 ? 39.434 26.398 -8.489 1.00 52.41 87 ASP A CA 1
ATOM 659 C C . ASP A 1 87 ? 39.642 24.904 -8.130 1.00 52.41 87 ASP A C 1
ATOM 661 O O . ASP A 1 87 ? 39.097 24.433 -7.120 1.00 52.41 87 ASP A O 1
ATOM 665 N N . PRO A 1 88 ? 40.408 24.115 -8.909 1.00 52.81 88 PRO A N 1
ATOM 666 C CA . PRO A 1 88 ? 40.644 22.707 -8.609 1.00 52.81 88 PRO A CA 1
ATOM 667 C C . PRO A 1 88 ? 41.729 22.536 -7.535 1.00 52.81 88 PRO A C 1
ATOM 669 O O . PRO A 1 88 ? 42.927 22.457 -7.820 1.00 52.81 88 PRO A O 1
ATOM 672 N N . GLN A 1 89 ? 41.312 22.382 -6.274 1.00 55.38 89 GLN A N 1
ATOM 673 C CA . GLN A 1 89 ? 42.210 21.934 -5.211 1.00 55.38 89 GLN A CA 1
ATOM 674 C C . GLN A 1 89 ? 42.561 20.443 -5.343 1.00 55.38 89 GLN A C 1
ATOM 676 O O . GLN A 1 89 ? 41.748 19.525 -5.238 1.00 55.38 89 GLN A O 1
ATOM 681 N N . LYS A 1 90 ? 43.859 20.246 -5.548 1.00 56.47 90 LYS A N 1
ATOM 682 C CA . LYS A 1 90 ? 44.631 19.017 -5.708 1.00 56.47 90 LYS A CA 1
ATOM 683 C C . LYS A 1 90 ? 44.645 18.186 -4.413 1.00 56.47 90 LYS A C 1
ATOM 685 O O . LYS A 1 90 ? 45.546 18.340 -3.592 1.00 56.47 90 LYS A O 1
ATOM 690 N N . ARG A 1 91 ? 43.689 17.267 -4.229 1.00 56.50 91 ARG A N 1
ATOM 691 C CA . ARG A 1 91 ? 43.732 16.271 -3.139 1.00 56.50 91 ARG A CA 1
ATOM 692 C C . ARG A 1 91 ? 44.338 14.959 -3.651 1.00 56.50 91 ARG A C 1
ATOM 694 O O . ARG A 1 91 ? 43.731 14.250 -4.445 1.00 56.50 91 ARG A O 1
ATOM 701 N N . LYS A 1 92 ? 45.574 14.669 -3.229 1.00 60.12 92 LYS A N 1
ATOM 702 C CA . LYS A 1 92 ? 46.248 13.377 -3.439 1.00 60.12 92 LYS A CA 1
ATOM 703 C C . LYS A 1 92 ? 45.689 12.359 -2.441 1.00 60.12 92 LYS A C 1
ATOM 705 O O . LYS A 1 92 ? 45.836 12.566 -1.241 1.00 60.12 92 LYS A O 1
ATOM 710 N N . GLU A 1 93 ? 45.122 11.260 -2.931 1.00 62.62 93 GLU A N 1
ATOM 711 C CA . GLU A 1 93 ? 44.865 10.052 -2.135 1.00 62.62 93 GLU A CA 1
ATOM 712 C C . GLU A 1 93 ? 45.836 8.918 -2.517 1.00 62.62 93 GLU A C 1
ATOM 714 O O . GLU A 1 93 ? 46.209 8.792 -3.691 1.00 62.62 93 GLU A O 1
ATOM 719 N N . PRO A 1 94 ? 46.261 8.088 -1.546 1.00 64.00 94 PRO A N 1
ATOM 720 C CA . PRO A 1 94 ? 47.121 6.937 -1.784 1.00 64.00 94 PRO A CA 1
ATOM 721 C C . PRO A 1 94 ? 46.317 5.729 -2.291 1.00 64.00 94 PRO A C 1
ATOM 723 O O . PRO A 1 94 ? 45.380 5.259 -1.653 1.00 64.00 94 PRO A O 1
ATOM 726 N N . ARG A 1 95 ? 46.733 5.194 -3.446 1.00 49.44 95 ARG A N 1
ATOM 727 C CA . ARG A 1 95 ? 46.250 3.927 -4.013 1.00 49.44 95 ARG A CA 1
ATOM 728 C C . ARG A 1 95 ? 46.737 2.744 -3.172 1.00 49.44 95 ARG A C 1
ATOM 730 O O . ARG A 1 95 ? 47.922 2.415 -3.226 1.00 49.44 95 ARG A O 1
ATOM 737 N N . SER A 1 96 ? 45.827 2.051 -2.493 1.00 60.50 96 SER A N 1
ATOM 738 C CA . SER A 1 96 ? 46.025 0.654 -2.103 1.00 60.50 96 SER A CA 1
ATOM 739 C C . SER A 1 96 ? 45.614 -0.257 -3.265 1.00 60.50 96 SER A C 1
ATOM 741 O O . SER A 1 96 ? 44.572 -0.083 -3.897 1.00 60.50 96 SER A O 1
ATOM 743 N N . LYS A 1 97 ? 46.503 -1.192 -3.606 1.00 63.16 97 LYS A N 1
ATOM 744 C CA . LYS A 1 97 ? 46.288 -2.234 -4.611 1.00 63.16 97 LYS A CA 1
ATOM 745 C C . LYS A 1 97 ? 45.566 -3.396 -3.931 1.00 63.16 97 LYS A C 1
ATOM 747 O O . LYS A 1 97 ? 46.106 -3.937 -2.973 1.00 63.16 97 LYS A O 1
ATOM 752 N N . MET A 1 98 ? 44.398 -3.787 -4.429 1.00 51.81 98 MET A N 1
ATOM 753 C CA . MET A 1 98 ? 43.876 -5.139 -4.229 1.00 51.81 98 MET A CA 1
ATOM 754 C C . MET A 1 98 ? 43.274 -5.663 -5.527 1.00 51.81 98 MET A C 1
ATOM 756 O O . MET A 1 98 ? 42.678 -4.922 -6.311 1.00 51.81 98 MET A O 1
ATOM 760 N N . ASP A 1 99 ? 43.550 -6.940 -5.744 1.00 50.69 99 ASP A N 1
ATOM 761 C CA . ASP A 1 99 ? 43.540 -7.638 -7.014 1.00 50.69 99 ASP A CA 1
ATOM 762 C C . ASP A 1 99 ? 42.143 -7.842 -7.601 1.00 50.69 99 ASP A C 1
ATOM 764 O O . ASP A 1 99 ? 41.192 -8.240 -6.929 1.00 50.69 99 ASP A O 1
ATOM 768 N N . ALA A 1 100 ? 42.048 -7.585 -8.905 1.00 45.03 100 ALA A N 1
ATOM 769 C CA . ALA A 1 100 ? 40.855 -7.763 -9.712 1.00 45.03 100 ALA A CA 1
ATOM 770 C C . ALA A 1 100 ? 40.894 -9.131 -10.405 1.00 45.03 100 ALA A C 1
ATOM 772 O O . ALA A 1 100 ? 41.628 -9.334 -11.373 1.00 45.03 100 ALA A O 1
ATOM 773 N N . THR A 1 101 ? 40.062 -10.063 -9.947 1.00 48.25 101 THR A N 1
ATOM 774 C CA . THR A 1 101 ? 39.779 -11.314 -10.657 1.00 48.25 101 THR A CA 1
ATOM 775 C C . THR A 1 101 ? 38.636 -11.104 -11.657 1.00 48.25 101 THR A C 1
ATOM 777 O O . THR A 1 101 ? 37.465 -11.017 -11.310 1.00 48.25 101 THR A O 1
ATOM 780 N N . LEU A 1 102 ? 39.035 -10.968 -12.926 1.00 53.09 102 LEU A N 1
ATOM 781 C CA . LEU A 1 102 ? 38.386 -11.475 -14.145 1.00 53.09 102 LEU A CA 1
ATOM 782 C C . LEU A 1 102 ? 36.842 -11.537 -14.188 1.00 53.09 102 LEU A C 1
ATOM 784 O O . LEU A 1 102 ? 36.238 -12.605 -14.152 1.00 53.09 102 LEU A O 1
ATOM 788 N N . ALA A 1 103 ? 36.217 -10.395 -14.484 1.00 48.50 103 ALA A N 1
ATOM 789 C CA . ALA A 1 103 ? 34.980 -10.367 -15.265 1.00 48.50 103 ALA A CA 1
ATOM 790 C C . ALA A 1 103 ? 35.341 -10.107 -16.739 1.00 48.50 103 ALA A C 1
ATOM 792 O O . ALA A 1 103 ? 35.810 -9.021 -17.090 1.00 48.50 103 ALA A O 1
ATOM 793 N N . LYS A 1 104 ? 35.152 -11.113 -17.608 1.00 51.31 104 LYS A N 1
ATOM 794 C CA . LYS A 1 104 ? 35.275 -10.995 -19.073 1.00 51.31 104 LYS A CA 1
ATOM 795 C C . LYS A 1 104 ? 34.243 -9.980 -19.578 1.00 51.31 104 LYS A C 1
ATOM 797 O O . LYS A 1 104 ? 33.087 -10.298 -19.833 1.00 51.31 104 LYS A O 1
ATOM 802 N N . LYS A 1 105 ? 34.681 -8.728 -19.675 1.00 51.25 105 LYS A N 1
ATOM 803 C CA . LYS A 1 105 ? 33.924 -7.593 -20.194 1.00 51.25 105 LYS A CA 1
ATOM 804 C C . LYS A 1 105 ? 33.805 -7.758 -21.709 1.00 51.25 105 LYS A C 1
ATOM 806 O O . LYS A 1 105 ? 34.817 -7.725 -22.407 1.00 51.25 105 LYS A O 1
ATOM 811 N N . VAL A 1 106 ? 32.582 -7.933 -22.207 1.00 51.31 106 VAL A N 1
ATOM 812 C CA . VAL A 1 106 ? 32.254 -7.763 -23.628 1.00 51.31 106 VAL A CA 1
ATOM 813 C C . VAL A 1 106 ? 32.663 -6.339 -24.000 1.00 51.31 106 VAL A C 1
ATOM 815 O O . VAL A 1 106 ? 32.040 -5.359 -23.592 1.00 51.31 106 VAL A O 1
ATOM 818 N N . LYS A 1 107 ? 33.805 -6.222 -24.675 1.00 49.94 107 LYS A N 1
ATOM 819 C CA . LYS A 1 107 ? 34.396 -4.957 -25.095 1.00 49.94 107 LYS A CA 1
ATOM 820 C C . LYS A 1 107 ? 33.663 -4.517 -26.359 1.00 49.94 107 LYS A C 1
ATOM 822 O O . LYS A 1 107 ? 34.128 -4.772 -27.460 1.00 49.94 107 LYS A O 1
ATOM 827 N N . LEU A 1 108 ? 32.504 -3.881 -26.184 1.00 56.31 108 LEU A N 1
ATOM 828 C CA . LEU A 1 108 ? 31.935 -2.994 -27.199 1.00 56.31 108 LEU A CA 1
ATOM 829 C C . LEU A 1 108 ? 32.946 -1.858 -27.389 1.00 56.31 108 LEU A C 1
ATOM 831 O O . LEU A 1 108 ? 33.012 -0.919 -26.594 1.00 56.31 108 LEU A O 1
ATOM 835 N N . SER A 1 109 ? 33.827 -2.014 -28.374 1.00 47.84 109 SER A N 1
ATOM 836 C CA . SER A 1 109 ? 34.775 -0.994 -28.800 1.00 47.84 109 SER A CA 1
ATOM 837 C C . SER A 1 109 ? 33.997 0.131 -29.471 1.00 47.84 109 SER A C 1
ATOM 839 O O . SER A 1 109 ? 33.824 0.148 -30.684 1.00 47.84 109 SER A O 1
ATOM 841 N N . PHE A 1 110 ? 33.493 1.057 -28.660 1.00 59.34 110 PHE A N 1
ATOM 842 C CA . PHE A 1 110 ? 33.062 2.359 -29.139 1.00 59.34 110 PHE A CA 1
ATOM 843 C C . PHE A 1 110 ? 34.335 3.143 -29.469 1.00 59.34 110 PHE A C 1
ATOM 845 O O . PHE A 1 110 ? 34.998 3.672 -28.572 1.00 59.34 110 PHE A O 1
ATOM 852 N N . GLU A 1 111 ? 34.746 3.087 -30.736 1.00 60.19 111 GLU A N 1
ATOM 853 C CA . GLU A 1 111 ? 35.910 3.808 -31.238 1.00 60.19 111 GLU A CA 1
ATOM 854 C C . GLU A 1 111 ? 35.771 5.299 -30.921 1.00 60.19 111 GLU A C 1
ATOM 856 O O . GLU A 1 111 ? 34.756 5.943 -31.176 1.00 60.19 111 GLU A O 1
ATOM 861 N N . SER A 1 112 ? 36.798 5.838 -30.274 1.00 59.00 112 SER A N 1
ATOM 862 C CA . SER A 1 112 ? 36.863 7.206 -29.770 1.00 59.00 112 SER A CA 1
ATOM 863 C C . SER A 1 112 ? 37.252 8.202 -30.866 1.00 59.00 112 SER A C 1
ATOM 865 O O . SER A 1 112 ? 38.118 9.052 -30.657 1.00 59.00 112 SER A O 1
ATOM 867 N N . THR A 1 113 ? 36.663 8.084 -32.049 1.00 53.56 113 THR A N 1
ATOM 868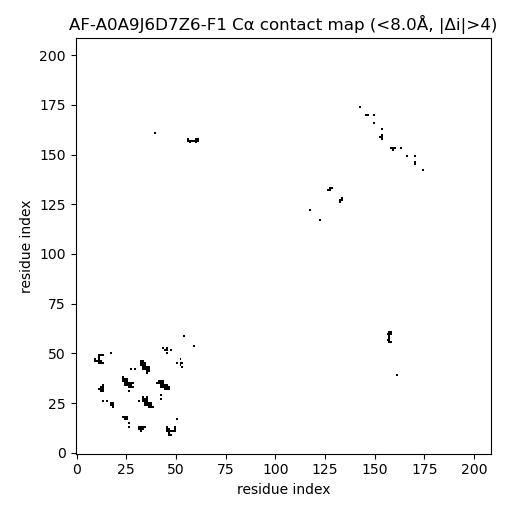 C CA . THR A 1 113 ? 36.912 8.980 -33.179 1.00 53.56 113 THR A CA 1
ATOM 869 C C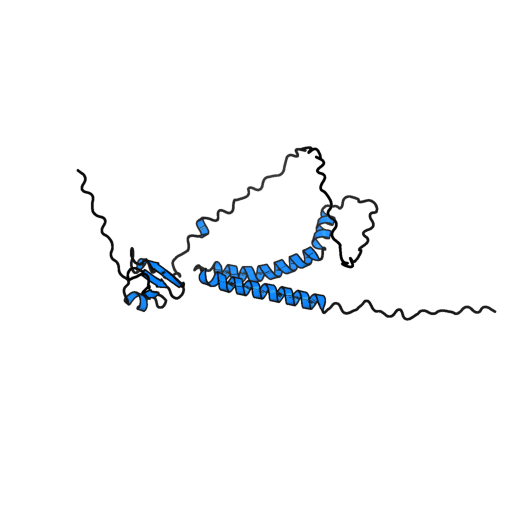 . THR A 1 113 ? 36.062 10.240 -33.008 1.00 53.56 113 THR A C 1
ATOM 871 O O . THR A 1 113 ? 34.866 10.235 -33.261 1.00 53.56 113 THR A O 1
ATOM 874 N N . GLY A 1 114 ? 36.685 11.311 -32.498 1.00 60.34 114 GLY A N 1
ATOM 875 C CA . GLY A 1 114 ? 36.177 12.692 -32.515 1.00 60.34 114 GLY A CA 1
ATOM 876 C C . GLY A 1 114 ? 34.761 12.886 -31.962 1.00 60.34 114 GLY A C 1
ATOM 877 O O . GLY A 1 114 ? 33.811 12.995 -32.729 1.00 60.34 114 GLY A O 1
ATOM 878 N N . ARG A 1 115 ? 34.608 12.977 -30.631 1.00 56.25 115 ARG A N 1
ATOM 879 C CA . ARG A 1 115 ? 33.308 13.219 -29.975 1.00 56.25 115 ARG A CA 1
ATOM 880 C C . ARG A 1 115 ? 32.733 14.587 -30.361 1.00 56.25 115 ARG A C 1
ATOM 882 O O . ARG A 1 115 ? 32.929 15.566 -29.644 1.00 56.25 115 ARG A O 1
ATOM 889 N N . ALA A 1 116 ? 31.955 14.631 -31.437 1.00 80.06 116 ALA A N 1
ATOM 890 C CA . ALA A 1 116 ? 30.855 15.576 -31.526 1.00 80.06 116 ALA A CA 1
ATOM 891 C C . ALA A 1 116 ? 29.997 15.389 -30.263 1.00 80.06 116 ALA A C 1
ATOM 893 O O . ALA A 1 116 ? 29.711 14.259 -29.853 1.00 80.06 116 ALA A O 1
ATOM 894 N N . SER A 1 117 ? 29.671 16.483 -29.576 1.00 90.75 117 SER A N 1
ATOM 895 C CA . SER A 1 117 ? 28.802 16.426 -28.405 1.00 90.75 117 SER A CA 1
ATOM 896 C C . SER A 1 117 ? 27.463 15.841 -28.839 1.00 90.75 117 SER A C 1
ATOM 898 O O . SER A 1 117 ? 26.792 16.453 -29.668 1.00 90.75 117 SER A O 1
ATOM 900 N N . LEU A 1 118 ? 27.093 14.677 -28.293 1.00 90.25 118 LEU A N 1
ATOM 901 C CA . LEU A 1 118 ? 25.797 14.066 -28.580 1.00 90.25 118 LEU A CA 1
ATOM 902 C C . LEU A 1 118 ? 24.696 15.101 -28.349 1.00 90.25 118 LEU A C 1
ATOM 904 O O . LEU A 1 118 ? 24.687 15.809 -27.328 1.00 90.25 118 LEU A O 1
ATOM 908 N N . THR A 1 119 ? 23.758 15.156 -29.283 1.00 94.94 119 THR A N 1
ATOM 909 C CA . THR A 1 119 ? 22.558 15.971 -29.136 1.00 94.94 119 THR A CA 1
ATOM 910 C C . THR A 1 119 ? 21.780 15.527 -27.891 1.00 94.94 119 THR A C 1
ATOM 912 O O . THR A 1 119 ? 22.041 14.488 -27.265 1.00 94.94 119 THR A O 1
ATOM 915 N N . ARG A 1 120 ? 20.850 16.361 -27.423 1.00 94.19 120 ARG A N 1
ATOM 916 C CA . ARG A 1 120 ? 20.041 16.024 -26.242 1.00 94.19 120 ARG A CA 1
ATOM 917 C C . ARG A 1 120 ? 19.220 14.755 -26.498 1.00 94.19 120 ARG A C 1
ATOM 919 O O . ARG A 1 120 ? 19.098 13.914 -25.609 1.00 94.19 120 ARG A O 1
ATOM 926 N N . GLU A 1 121 ? 18.709 14.626 -27.711 1.00 96.06 121 GLU A N 1
ATOM 927 C CA . GLU A 1 121 ? 17.864 13.547 -28.199 1.00 96.06 121 GLU A CA 1
ATOM 928 C C . GLU A 1 121 ? 18.643 12.229 -28.242 1.00 96.06 121 GLU A C 1
ATOM 930 O O . GLU A 1 121 ? 18.170 11.226 -27.716 1.00 96.06 121 GLU A O 1
ATOM 935 N N . GLU A 1 122 ? 19.877 12.240 -28.753 1.00 92.31 122 GLU A N 1
ATOM 936 C CA . GLU A 1 122 ? 20.751 11.058 -28.776 1.00 92.31 122 GLU A CA 1
ATOM 937 C C . GLU A 1 122 ? 21.104 10.565 -27.370 1.00 92.31 122 GLU A C 1
ATOM 939 O O . GLU A 1 122 ? 21.142 9.360 -27.124 1.00 92.31 122 GLU A O 1
ATOM 944 N N . ARG A 1 123 ? 21.316 11.481 -26.415 1.00 92.69 123 ARG A N 1
ATOM 945 C CA . ARG A 1 123 ? 21.558 11.111 -25.010 1.00 92.69 123 ARG A CA 1
ATOM 946 C C . ARG A 1 123 ? 20.336 10.464 -24.368 1.00 92.69 123 ARG A C 1
ATOM 948 O O . ARG A 1 123 ? 20.489 9.497 -23.624 1.00 92.69 123 ARG A O 1
ATOM 955 N N . LEU A 1 124 ? 19.140 10.979 -24.654 1.00 90.56 124 LEU A N 1
ATOM 956 C CA . LEU A 1 124 ? 17.887 10.387 -24.186 1.00 90.56 124 LEU A CA 1
ATOM 957 C C . LEU A 1 124 ? 17.650 9.020 -24.819 1.00 90.56 124 LEU A C 1
ATOM 959 O O . LEU A 1 124 ? 17.303 8.082 -24.107 1.00 90.56 124 LEU A O 1
ATOM 963 N N . LEU A 1 125 ? 17.881 8.892 -26.125 1.00 91.94 125 LEU A N 1
ATOM 964 C CA . LEU A 1 125 ? 17.744 7.624 -26.823 1.00 91.94 125 LEU A CA 1
ATOM 965 C C . LEU A 1 125 ? 18.710 6.593 -26.237 1.00 91.94 125 LEU A C 1
ATOM 967 O O . LEU A 1 125 ? 18.259 5.542 -25.807 1.00 91.94 125 LEU A O 1
ATOM 971 N N . TYR A 1 126 ? 19.994 6.939 -26.100 1.00 88.94 126 TYR A N 1
ATOM 972 C CA . TYR A 1 126 ? 21.009 6.073 -25.495 1.00 88.94 126 TYR A CA 1
ATOM 973 C C . TYR A 1 126 ? 20.635 5.642 -24.072 1.00 88.94 126 TYR A C 1
ATOM 975 O O . TYR A 1 126 ? 20.810 4.482 -23.694 1.00 88.94 126 TYR A O 1
ATOM 983 N N . PHE A 1 127 ? 20.097 6.571 -23.277 1.00 89.38 127 PHE A N 1
ATOM 984 C CA . PHE A 1 127 ? 19.590 6.267 -21.946 1.00 89.38 127 PHE A CA 1
ATOM 985 C C . PHE A 1 127 ? 18.434 5.260 -22.020 1.00 89.38 127 PHE A C 1
ATOM 987 O O . PHE A 1 127 ? 18.491 4.229 -21.359 1.00 89.38 127 PHE A O 1
ATOM 994 N N . LEU A 1 128 ? 17.419 5.496 -22.849 1.00 84.62 128 LEU A N 1
ATOM 995 C CA . LEU A 1 128 ? 16.246 4.621 -22.957 1.00 84.62 128 LEU A CA 1
ATOM 996 C C . LEU A 1 128 ? 16.559 3.251 -23.578 1.00 84.62 128 LEU A C 1
ATOM 998 O O . LEU A 1 128 ? 15.915 2.269 -23.222 1.00 84.62 128 LEU A O 1
ATOM 1002 N N . THR A 1 129 ? 17.553 3.169 -24.463 1.00 86.38 129 THR A N 1
ATOM 1003 C CA . THR A 1 129 ? 17.993 1.918 -25.100 1.00 86.38 129 THR A CA 1
ATOM 1004 C C . THR A 1 129 ? 19.005 1.137 -24.267 1.00 86.38 129 THR A C 1
ATOM 1006 O O . THR A 1 129 ? 19.408 0.051 -24.667 1.00 86.38 129 THR A O 1
ATOM 1009 N N . SER A 1 130 ? 19.460 1.668 -23.129 1.00 90.75 130 SER A N 1
ATOM 1010 C CA . SER A 1 130 ? 20.349 0.926 -22.237 1.00 90.75 130 SER A CA 1
ATOM 1011 C C . SER A 1 130 ? 19.604 -0.249 -21.606 1.00 90.75 130 SER A C 1
ATOM 1013 O O . SER A 1 130 ? 18.564 -0.049 -20.976 1.00 90.75 130 SER A O 1
ATOM 1015 N N . ASP A 1 131 ? 20.180 -1.452 -21.680 1.00 85.94 131 ASP A N 1
ATOM 1016 C CA . ASP A 1 131 ? 19.635 -2.666 -21.051 1.00 85.94 131 ASP A CA 1
ATOM 1017 C C . ASP A 1 131 ? 19.296 -2.460 -19.565 1.00 85.94 131 ASP A C 1
ATOM 1019 O O . ASP A 1 131 ? 18.304 -2.988 -19.065 1.00 85.94 131 ASP A O 1
ATOM 1023 N N . VAL A 1 132 ? 20.088 -1.645 -18.858 1.00 86.19 132 VAL A N 1
ATOM 1024 C CA . VAL A 1 132 ? 19.875 -1.327 -17.438 1.00 86.19 132 VAL A CA 1
ATOM 1025 C C . VAL A 1 132 ? 18.590 -0.527 -17.237 1.00 86.19 132 VAL A C 1
ATOM 1027 O O . VAL A 1 132 ? 17.791 -0.850 -16.360 1.00 86.19 132 VAL A O 1
ATOM 1030 N N . ASN A 1 133 ? 18.367 0.501 -18.055 1.00 87.81 133 ASN A N 1
ATOM 1031 C CA . ASN A 1 133 ? 17.174 1.338 -17.957 1.00 87.81 133 ASN A CA 1
ATOM 1032 C C . ASN A 1 133 ? 15.934 0.616 -18.474 1.00 87.81 133 ASN A C 1
ATOM 1034 O O . ASN A 1 133 ? 14.852 0.787 -17.916 1.00 87.81 133 ASN A O 1
ATOM 1038 N N . PHE A 1 134 ? 16.093 -0.237 -19.484 1.00 85.75 134 PHE A N 1
ATOM 1039 C CA . PHE A 1 134 ? 15.033 -1.120 -19.941 1.00 85.75 134 PHE A CA 1
ATOM 1040 C C . PHE A 1 134 ? 14.605 -2.097 -18.835 1.00 85.75 134 PHE A C 1
ATOM 1042 O O . PHE A 1 134 ? 13.422 -2.166 -18.496 1.00 85.75 134 PHE A O 1
ATOM 1049 N N . ALA A 1 135 ? 15.562 -2.777 -18.191 1.00 83.25 135 ALA A N 1
ATOM 1050 C CA . ALA A 1 135 ? 15.296 -3.655 -17.052 1.00 83.25 135 ALA A CA 1
ATOM 1051 C C . ALA A 1 135 ? 14.662 -2.895 -15.876 1.00 83.25 135 ALA A C 1
ATOM 1053 O O . ALA A 1 135 ? 13.708 -3.377 -15.264 1.00 83.25 135 ALA A O 1
ATOM 1054 N N . TYR A 1 136 ? 15.135 -1.679 -15.592 1.00 85.44 136 TYR A N 1
ATOM 1055 C CA . TYR A 1 136 ? 14.547 -0.812 -14.573 1.00 85.44 136 TYR A CA 1
ATOM 1056 C C . TYR A 1 136 ? 13.103 -0.409 -14.908 1.00 85.44 136 TYR A C 1
ATOM 1058 O O . TYR A 1 136 ? 12.232 -0.454 -14.041 1.00 85.44 136 TYR A O 1
ATOM 1066 N N . GLY A 1 137 ? 12.808 -0.082 -16.168 1.00 87.19 137 GLY A N 1
ATOM 1067 C CA . GLY A 1 137 ? 11.451 0.210 -16.628 1.00 87.19 137 GLY A CA 1
ATOM 1068 C C . GLY A 1 137 ? 10.511 -0.989 -16.475 1.00 87.19 137 GLY A C 1
ATOM 1069 O O . GLY A 1 137 ? 9.390 -0.840 -15.984 1.00 87.19 137 GLY A O 1
ATOM 1070 N N . LEU A 1 138 ? 10.977 -2.193 -16.820 1.00 83.44 138 LEU A N 1
ATOM 1071 C CA . LEU A 1 138 ? 10.231 -3.439 -16.608 1.00 83.44 138 LEU A CA 1
ATOM 1072 C C . LEU A 1 138 ? 10.002 -3.739 -15.121 1.00 83.44 138 LEU A C 1
ATOM 1074 O O . LEU A 1 138 ? 8.903 -4.156 -14.733 1.00 83.44 138 LEU A O 1
ATOM 1078 N N . PHE A 1 139 ? 11.008 -3.480 -14.284 1.00 85.62 139 PHE A N 1
ATOM 1079 C CA . PHE A 1 139 ? 10.893 -3.568 -12.833 1.00 85.62 139 PHE A CA 1
ATOM 1080 C C . PHE A 1 139 ? 9.816 -2.613 -12.316 1.00 85.62 139 PHE A C 1
ATOM 1082 O O . PHE A 1 139 ? 8.864 -3.066 -11.685 1.00 85.62 139 PHE A O 1
ATOM 1089 N N . LEU A 1 140 ? 9.891 -1.320 -12.647 1.00 88.56 140 LEU A N 1
ATOM 1090 C CA . LEU A 1 140 ? 8.901 -0.330 -12.221 1.00 88.56 140 LEU A CA 1
ATOM 1091 C C . LEU A 1 140 ? 7.489 -0.700 -12.679 1.00 88.56 140 LEU A C 1
ATOM 1093 O O . LEU A 1 140 ? 6.570 -0.696 -11.866 1.00 88.56 140 LEU A O 1
ATOM 1097 N N . LYS A 1 141 ? 7.315 -1.096 -13.944 1.00 87.38 141 LYS A N 1
ATOM 1098 C CA . LYS A 1 141 ? 6.017 -1.542 -14.474 1.00 87.38 141 LYS A CA 1
ATOM 1099 C C . LYS A 1 141 ? 5.435 -2.704 -13.664 1.00 87.38 141 LYS A C 1
ATOM 1101 O O . LYS A 1 141 ? 4.230 -2.753 -13.430 1.00 87.38 141 LYS A O 1
ATOM 1106 N N . SER A 1 142 ? 6.284 -3.626 -13.216 1.00 86.19 142 SER A N 1
ATOM 1107 C CA . SER A 1 142 ? 5.871 -4.767 -12.395 1.00 86.19 142 SER A CA 1
ATOM 1108 C C . SER A 1 142 ? 5.539 -4.359 -10.960 1.00 86.19 142 SER A C 1
ATOM 1110 O O . SER A 1 142 ? 4.536 -4.811 -10.414 1.00 86.19 142 SER A O 1
ATOM 1112 N N . VAL A 1 143 ? 6.366 -3.503 -10.362 1.00 87.94 143 VAL A N 1
ATOM 1113 C CA . VAL A 1 143 ? 6.267 -3.065 -8.965 1.00 87.94 143 VAL A CA 1
ATOM 1114 C C . VAL A 1 143 ? 5.073 -2.146 -8.743 1.00 87.94 143 VAL A C 1
ATOM 1116 O O . VAL A 1 143 ? 4.334 -2.352 -7.783 1.00 87.94 143 VAL A O 1
ATOM 1119 N N . ILE A 1 144 ? 4.843 -1.185 -9.643 1.00 90.06 144 ILE A N 1
ATOM 1120 C CA . ILE A 1 144 ? 3.745 -0.214 -9.546 1.00 90.06 144 ILE A CA 1
ATOM 1121 C C . ILE A 1 144 ? 2.396 -0.934 -9.462 1.00 90.06 144 ILE A C 1
ATOM 1123 O O . ILE A 1 144 ? 1.610 -0.645 -8.571 1.00 90.06 144 ILE A O 1
ATOM 1127 N N . LEU A 1 145 ? 2.157 -1.954 -10.293 1.00 87.50 145 LEU A N 1
ATOM 1128 C CA . LEU A 1 145 ? 0.885 -2.687 -10.283 1.00 87.50 145 LEU A CA 1
ATOM 1129 C C . LEU A 1 145 ? 0.615 -3.436 -8.971 1.00 87.50 145 LEU A C 1
ATOM 1131 O O . LEU A 1 145 ? -0.536 -3.553 -8.549 1.00 87.50 145 LEU A O 1
ATOM 1135 N N . VAL A 1 146 ? 1.653 -3.992 -8.340 1.00 85.50 146 VAL A N 1
ATOM 1136 C CA . VAL A 1 146 ? 1.501 -4.672 -7.043 1.00 85.50 146 VAL A CA 1
ATOM 1137 C C . VAL A 1 146 ? 1.347 -3.630 -5.930 1.00 85.50 146 VAL A C 1
ATOM 1139 O O . VAL A 1 146 ? 0.538 -3.813 -5.020 1.00 85.50 146 VAL A O 1
ATOM 1142 N N . PHE A 1 147 ? 2.064 -2.509 -6.037 1.00 89.81 147 PHE A N 1
ATOM 1143 C CA . PHE A 1 147 ? 2.002 -1.415 -5.077 1.00 89.81 147 PHE A CA 1
ATOM 1144 C C . PHE A 1 147 ? 0.626 -0.754 -5.081 1.00 89.81 147 PHE A C 1
ATOM 1146 O O . PHE A 1 147 ? 0.048 -0.591 -4.016 1.00 89.81 147 PHE A O 1
ATOM 1153 N N . ASP A 1 148 ? 0.056 -0.459 -6.249 1.00 90.69 148 ASP A N 1
ATOM 1154 C CA . ASP A 1 148 ? -1.261 0.169 -6.379 1.00 90.69 148 ASP A CA 1
ATOM 1155 C C . ASP A 1 148 ? -2.365 -0.677 -5.741 1.00 90.69 148 ASP A C 1
ATOM 1157 O O . ASP A 1 148 ? -3.254 -0.138 -5.086 1.00 90.69 148 ASP A O 1
ATOM 1161 N N . LYS A 1 149 ? -2.284 -2.010 -5.852 1.00 87.19 149 LYS A N 1
ATOM 1162 C CA . LYS A 1 149 ? -3.226 -2.919 -5.179 1.00 87.19 149 LYS A CA 1
ATOM 1163 C C . LYS A 1 149 ? -3.120 -2.825 -3.659 1.00 87.19 149 LYS A C 1
ATOM 1165 O O . LYS A 1 149 ? -4.139 -2.669 -2.988 1.00 87.19 149 LYS A O 1
ATOM 1170 N N . ALA A 1 150 ? -1.903 -2.902 -3.120 1.00 86.25 150 ALA A N 1
ATOM 1171 C CA . ALA A 1 150 ? -1.674 -2.783 -1.681 1.00 86.25 150 ALA A CA 1
ATOM 1172 C C . ALA A 1 150 ? -2.053 -1.382 -1.173 1.00 86.25 150 ALA A C 1
ATOM 1174 O O . ALA A 1 150 ? -2.696 -1.241 -0.136 1.00 86.25 150 ALA A O 1
ATOM 1175 N N . ASN A 1 151 ? -1.719 -0.344 -1.935 1.00 87.44 151 ASN A N 1
ATOM 1176 C CA . ASN A 1 151 ? -2.032 1.037 -1.617 1.00 87.44 151 ASN A CA 1
ATOM 1177 C C . ASN A 1 151 ? -3.548 1.282 -1.629 1.00 87.44 151 ASN A C 1
ATOM 1179 O O . ASN A 1 151 ? -4.060 1.862 -0.682 1.00 87.44 151 ASN A O 1
ATOM 1183 N N . ALA A 1 152 ? -4.292 0.764 -2.611 1.00 88.19 152 ALA A N 1
ATOM 1184 C CA . ALA A 1 152 ? -5.755 0.846 -2.635 1.00 88.19 152 ALA A CA 1
ATOM 1185 C C . ALA A 1 152 ? -6.404 0.160 -1.418 1.00 88.19 152 ALA A C 1
ATOM 1187 O O . ALA A 1 152 ? -7.387 0.663 -0.875 1.00 88.19 152 ALA A O 1
ATOM 1188 N N . GLN A 1 153 ? -5.841 -0.959 -0.948 1.00 84.75 153 GLN A N 1
ATOM 1189 C CA . GLN A 1 153 ? -6.301 -1.624 0.276 1.00 84.75 153 GLN A CA 1
ATOM 1190 C C . GLN A 1 153 ? -6.005 -0.788 1.529 1.00 84.75 153 GLN A C 1
ATOM 1192 O O . GLN A 1 153 ? -6.883 -0.591 2.372 1.00 84.75 153 GLN A O 1
ATOM 1197 N N . LEU A 1 154 ? -4.789 -0.246 1.633 1.00 84.38 154 LEU A N 1
ATOM 1198 C CA . LEU A 1 154 ? -4.360 0.587 2.761 1.00 84.38 154 LEU A CA 1
ATOM 1199 C C . LEU A 1 154 ? -5.083 1.940 2.813 1.00 84.38 154 LEU A C 1
ATOM 1201 O O . LEU A 1 154 ? -5.319 2.460 3.901 1.00 84.38 154 LEU A O 1
ATOM 1205 N N . GLN A 1 155 ? -5.452 2.484 1.652 1.00 86.25 155 GLN A N 1
ATOM 1206 C CA . GLN A 1 155 ? -6.213 3.724 1.485 1.00 86.25 155 GLN A CA 1
ATOM 1207 C C . GLN A 1 155 ? -7.734 3.505 1.468 1.00 86.25 155 GLN A C 1
ATOM 1209 O O . GLN A 1 155 ? -8.490 4.440 1.195 1.00 86.25 155 GLN A O 1
ATOM 1214 N N . SER A 1 156 ? -8.210 2.289 1.754 1.00 86.88 156 SER A N 1
ATOM 1215 C CA . SER A 1 156 ? -9.643 2.038 1.906 1.00 86.88 156 SER A CA 1
ATOM 1216 C C . SER A 1 156 ? -10.239 2.879 3.048 1.00 86.88 156 SER A C 1
ATOM 1218 O O . SER A 1 156 ? -9.527 3.423 3.893 1.00 86.88 156 SER A O 1
ATOM 1220 N N . GLN A 1 157 ? -11.571 3.016 3.076 1.00 76.19 157 GLN A N 1
ATOM 1221 C CA . GLN A 1 157 ? -12.255 3.942 3.996 1.00 76.19 157 GLN A CA 1
ATOM 1222 C C . GLN A 1 157 ? -11.943 3.700 5.487 1.00 76.19 157 GLN A C 1
ATOM 1224 O O . GLN A 1 157 ? -12.105 4.618 6.292 1.00 76.19 157 GLN A O 1
ATOM 1229 N N . ALA A 1 158 ? -11.478 2.499 5.850 1.00 79.81 158 ALA A N 1
ATOM 1230 C CA . ALA A 1 158 ? -11.006 2.171 7.188 1.00 79.81 158 ALA A CA 1
ATOM 1231 C C . ALA A 1 158 ? -9.490 1.877 7.165 1.00 79.81 158 ALA A C 1
ATOM 1233 O O . ALA A 1 158 ? -9.053 1.027 6.392 1.00 79.81 158 ALA A O 1
ATOM 1234 N N . PRO A 1 159 ? -8.672 2.504 8.031 1.00 71.94 159 PRO A N 1
ATOM 1235 C CA . PRO A 1 159 ? -7.229 2.276 8.073 1.00 71.94 159 PRO A CA 1
ATOM 1236 C C . PRO A 1 159 ? -6.908 0.851 8.536 1.00 71.94 159 PRO A C 1
ATOM 1238 O O . PRO A 1 159 ? -7.039 0.502 9.714 1.00 71.94 159 PRO A O 1
ATOM 1241 N N . GLN A 1 160 ? -6.427 0.024 7.612 1.00 79.31 160 GLN A N 1
ATOM 1242 C CA . GLN A 1 160 ? -6.052 -1.369 7.864 1.00 79.31 160 GLN A CA 1
ATOM 1243 C C . GLN A 1 160 ? -4.555 -1.514 8.179 1.00 79.31 160 GLN A C 1
ATOM 1245 O O . GLN A 1 160 ? -3.877 -2.385 7.648 1.00 79.31 160 GLN A O 1
ATOM 1250 N N . ILE A 1 161 ? -4.015 -0.683 9.080 1.00 80.31 161 ILE A N 1
ATOM 1251 C CA . ILE A 1 161 ? -2.574 -0.700 9.412 1.00 80.31 161 ILE A CA 1
ATOM 1252 C C . ILE A 1 161 ? -2.087 -2.056 9.950 1.00 80.31 161 ILE A C 1
ATOM 1254 O O . ILE A 1 161 ? -0.933 -2.421 9.768 1.00 80.31 161 ILE A O 1
ATOM 1258 N N . HIS A 1 162 ? -2.981 -2.836 10.561 1.00 82.00 162 HIS A N 1
ATOM 1259 C CA . HIS A 1 162 ? -2.694 -4.193 11.033 1.00 82.00 162 HIS A CA 1
ATOM 1260 C C . HIS A 1 162 ? -2.413 -5.178 9.884 1.00 82.00 162 HIS A C 1
ATOM 1262 O O . HIS A 1 162 ? -1.737 -6.178 10.094 1.00 82.00 162 HIS A O 1
ATOM 1268 N N . LEU A 1 163 ? -2.881 -4.880 8.668 1.00 82.69 163 LEU A N 1
ATOM 1269 C CA . LEU A 1 163 ? -2.571 -5.650 7.464 1.00 82.69 163 LEU A CA 1
ATOM 1270 C C . LEU A 1 163 ? -1.303 -5.156 6.763 1.00 82.69 163 LEU A C 1
ATOM 1272 O O . LEU A 1 163 ? -0.812 -5.827 5.866 1.00 82.69 163 LEU A O 1
ATOM 1276 N N . LEU A 1 164 ? -0.744 -4.006 7.152 1.00 84.00 164 LEU A N 1
ATOM 1277 C CA . LEU A 1 164 ? 0.420 -3.433 6.474 1.00 84.00 164 LEU A CA 1
ATOM 1278 C C . LEU A 1 164 ? 1.603 -4.404 6.473 1.00 84.00 164 LEU A C 1
ATOM 1280 O O . LEU A 1 164 ? 2.244 -4.590 5.445 1.00 84.00 164 LEU A O 1
ATOM 1284 N N . GLN A 1 165 ? 1.873 -5.048 7.610 1.00 85.31 165 GLN A N 1
ATOM 1285 C CA . GLN A 1 165 ? 2.985 -5.987 7.720 1.00 85.31 165 GLN A CA 1
ATOM 1286 C C . GLN A 1 165 ? 2.773 -7.226 6.841 1.00 85.31 165 GLN A C 1
ATOM 1288 O O . GLN A 1 165 ? 3.689 -7.625 6.124 1.00 85.31 165 GLN A O 1
ATOM 1293 N N . SER A 1 166 ? 1.579 -7.828 6.867 1.00 88.62 166 SER A N 1
ATOM 1294 C CA . SER A 1 166 ? 1.281 -9.003 6.042 1.00 88.62 166 SER A CA 1
ATOM 1295 C C . SER A 1 166 ? 1.299 -8.657 4.552 1.00 88.62 166 SER A C 1
ATOM 1297 O O . SER A 1 166 ? 1.883 -9.401 3.767 1.00 88.62 166 SER A O 1
ATOM 1299 N N . LEU A 1 167 ? 0.761 -7.494 4.175 1.00 87.25 167 LEU A N 1
ATOM 1300 C CA . LEU A 1 167 ? 0.791 -6.985 2.805 1.00 87.25 167 LEU A CA 1
ATOM 1301 C C . LEU A 1 167 ? 2.212 -6.687 2.324 1.00 87.25 167 LEU A C 1
ATOM 1303 O O . LEU A 1 167 ? 2.551 -7.068 1.210 1.00 87.25 167 LEU A O 1
ATOM 1307 N N . LEU A 1 168 ? 3.066 -6.071 3.146 1.00 86.88 168 LEU A N 1
ATOM 1308 C CA . LEU A 1 168 ? 4.469 -5.815 2.796 1.00 86.88 168 LEU A CA 1
ATOM 1309 C C . LEU A 1 168 ? 5.261 -7.113 2.616 1.00 86.88 168 LEU A C 1
ATOM 1311 O O . LEU A 1 168 ? 6.049 -7.231 1.680 1.00 86.88 168 LEU A O 1
ATOM 1315 N N . MET A 1 169 ? 5.039 -8.102 3.484 1.00 89.81 169 MET A N 1
ATOM 1316 C CA . MET A 1 169 ? 5.686 -9.409 3.355 1.00 89.81 169 MET A CA 1
ATOM 1317 C C . MET A 1 169 ? 5.211 -10.155 2.107 1.00 89.81 169 MET A C 1
ATOM 1319 O O . MET A 1 169 ? 6.030 -10.765 1.419 1.00 89.81 169 MET A O 1
ATOM 1323 N N . GLN A 1 170 ? 3.916 -10.085 1.788 1.00 89.94 170 GLN A N 1
ATOM 1324 C CA . GLN A 1 170 ? 3.374 -10.649 0.553 1.00 89.94 170 GLN A CA 1
ATOM 1325 C C . GLN A 1 170 ? 3.946 -9.936 -0.678 1.00 89.94 170 GLN A C 1
ATOM 1327 O O . GLN A 1 170 ? 4.418 -10.587 -1.604 1.00 89.94 170 GLN A O 1
ATOM 1332 N N . PHE A 1 171 ? 3.989 -8.605 -0.649 1.00 88.19 171 PHE A N 1
ATOM 1333 C CA . PHE A 1 171 ? 4.558 -7.774 -1.704 1.00 88.19 171 PHE A CA 1
ATOM 1334 C C . PHE A 1 171 ? 6.023 -8.124 -1.983 1.00 88.19 171 PHE A C 1
ATOM 1336 O O . PHE A 1 171 ? 6.409 -8.307 -3.136 1.00 88.19 171 PHE A O 1
ATOM 1343 N N . LEU A 1 172 ? 6.836 -8.268 -0.932 1.00 89.00 172 LEU A N 1
ATOM 1344 C CA . LEU A 1 172 ? 8.239 -8.652 -1.065 1.00 89.00 172 LEU A CA 1
ATOM 1345 C C . LEU A 1 172 ? 8.388 -10.043 -1.694 1.00 89.00 172 LEU A C 1
ATOM 1347 O O . LEU A 1 172 ? 9.233 -10.227 -2.569 1.00 89.00 172 LEU A O 1
ATOM 1351 N N . ARG A 1 173 ? 7.559 -11.013 -1.284 1.00 91.25 173 ARG A N 1
ATOM 1352 C CA . ARG A 1 173 ? 7.550 -12.360 -1.878 1.00 91.25 173 ARG A CA 1
ATOM 1353 C C . ARG A 1 173 ? 7.192 -12.319 -3.360 1.00 91.25 173 ARG A C 1
ATOM 1355 O O . ARG A 1 173 ? 7.912 -12.907 -4.162 1.00 91.25 173 ARG A O 1
ATOM 1362 N N . ASP A 1 174 ? 6.137 -11.597 -3.724 1.00 87.44 174 ASP A N 1
ATOM 1363 C CA . ASP A 1 174 ? 5.684 -11.481 -5.113 1.00 87.44 174 ASP A CA 1
ATOM 1364 C C . ASP A 1 174 ? 6.735 -10.789 -5.993 1.00 87.44 174 ASP A C 1
ATOM 1366 O O . ASP A 1 174 ? 6.968 -11.194 -7.134 1.00 87.44 174 ASP A O 1
ATOM 1370 N N . LEU A 1 175 ? 7.408 -9.765 -5.459 1.00 88.06 175 LEU A N 1
ATOM 1371 C CA . LEU A 1 175 ? 8.481 -9.049 -6.144 1.00 88.06 175 LEU A CA 1
ATOM 1372 C C . LEU A 1 175 ? 9.689 -9.962 -6.382 1.00 88.06 175 LEU A C 1
ATOM 1374 O O . LEU A 1 175 ? 10.169 -10.049 -7.511 1.00 88.06 175 LEU A O 1
ATOM 1378 N N . LEU A 1 176 ? 10.142 -10.691 -5.358 1.00 88.75 176 LEU A N 1
ATOM 1379 C CA . LEU A 1 176 ? 11.243 -11.649 -5.489 1.00 88.75 176 LEU A CA 1
ATOM 1380 C C . LEU A 1 176 ? 10.904 -12.777 -6.468 1.00 88.75 176 LEU A C 1
ATOM 1382 O O . LEU A 1 176 ? 11.732 -13.113 -7.310 1.00 88.75 176 LEU A O 1
ATOM 1386 N N . ALA A 1 177 ? 9.684 -13.318 -6.418 1.00 90.75 177 ALA A N 1
ATOM 1387 C CA . ALA A 1 177 ? 9.237 -14.358 -7.342 1.00 90.75 177 ALA A CA 1
ATOM 1388 C C . ALA A 1 177 ? 9.282 -13.882 -8.802 1.00 90.75 177 ALA A C 1
ATOM 1390 O O . ALA A 1 177 ? 9.769 -14.602 -9.670 1.00 90.75 177 ALA A O 1
ATOM 1391 N N . ARG A 1 178 ? 8.842 -12.646 -9.074 1.00 86.38 178 ARG A N 1
ATOM 1392 C CA . ARG A 1 178 ? 8.911 -12.049 -10.418 1.00 86.38 178 ARG A CA 1
ATOM 1393 C C . ARG A 1 178 ? 10.340 -11.786 -10.870 1.00 86.38 178 ARG A C 1
ATOM 1395 O O . ARG A 1 178 ? 10.646 -12.042 -12.027 1.00 86.38 178 ARG A O 1
ATOM 1402 N N . VAL A 1 179 ? 11.212 -11.308 -9.980 1.00 84.38 179 VAL A N 1
ATOM 1403 C CA . VAL A 1 179 ? 12.636 -11.105 -10.294 1.00 84.38 179 VAL A CA 1
ATOM 1404 C C . VAL A 1 179 ? 13.305 -12.436 -10.632 1.00 84.38 179 VAL A C 1
ATOM 1406 O O . VAL A 1 179 ? 14.028 -12.514 -11.620 1.00 84.38 179 VAL A O 1
ATOM 1409 N N . ILE A 1 180 ? 13.030 -13.491 -9.862 1.00 88.50 180 ILE A N 1
ATOM 1410 C CA . ILE A 1 180 ? 13.556 -14.835 -10.125 1.00 88.50 180 ILE A CA 1
ATOM 1411 C C . ILE A 1 180 ? 13.005 -15.378 -11.446 1.00 88.50 180 ILE A C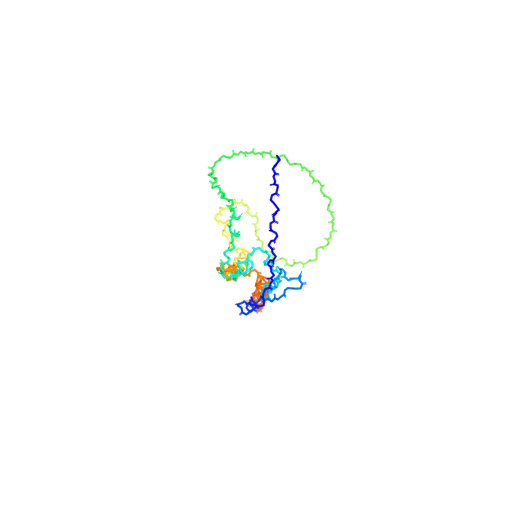 1
ATOM 1413 O O . ILE A 1 180 ? 13.786 -15.863 -12.257 1.00 88.50 180 ILE A O 1
ATOM 1417 N N . HIS A 1 181 ? 11.697 -15.267 -11.695 1.00 87.56 181 HIS A N 1
ATOM 1418 C CA . HIS A 1 181 ? 11.092 -15.711 -12.954 1.00 87.56 181 HIS A CA 1
ATOM 1419 C C . HIS A 1 181 ? 11.700 -14.985 -14.154 1.00 87.56 181 HIS A C 1
ATOM 1421 O O . HIS A 1 181 ? 12.114 -15.624 -15.112 1.00 87.56 181 HIS A O 1
ATOM 1427 N N . PHE A 1 182 ? 11.820 -13.659 -14.070 1.00 84.50 182 PHE A N 1
ATOM 1428 C CA . PHE A 1 182 ? 12.447 -12.839 -15.099 1.00 84.50 182 PHE A CA 1
ATOM 1429 C C . PHE A 1 182 ? 13.900 -13.260 -15.344 1.00 84.50 182 PHE A C 1
ATOM 1431 O O . PHE A 1 182 ? 14.317 -13.439 -16.485 1.00 84.50 182 PHE A O 1
ATOM 1438 N N . TYR A 1 183 ? 14.670 -13.468 -14.273 1.00 83.50 183 TYR A N 1
ATOM 1439 C CA . TYR A 1 183 ? 16.053 -13.915 -14.384 1.00 83.50 183 TYR A CA 1
ATOM 1440 C C . TYR A 1 183 ? 16.148 -15.293 -15.045 1.00 83.50 183 TYR A C 1
ATOM 1442 O O . TYR A 1 183 ? 16.942 -15.479 -15.962 1.00 83.50 183 TYR A O 1
ATOM 1450 N N . LEU A 1 184 ? 15.313 -16.246 -14.626 1.00 86.69 184 LEU A N 1
ATOM 1451 C CA . LEU A 1 184 ? 15.283 -17.586 -15.202 1.00 86.69 184 LEU A CA 1
ATOM 1452 C C . LEU A 1 184 ? 14.889 -17.548 -16.677 1.00 86.69 184 LEU A C 1
ATOM 1454 O O . LEU A 1 184 ? 15.596 -18.132 -17.487 1.00 86.69 184 LEU A O 1
ATOM 1458 N N . GLU A 1 185 ? 13.836 -16.826 -17.046 1.00 86.25 185 GLU A N 1
ATOM 1459 C CA . GLU A 1 185 ? 13.344 -16.729 -18.424 1.00 86.25 185 GLU A CA 1
ATOM 1460 C C . GLU A 1 185 ? 14.383 -16.092 -19.361 1.00 86.25 185 GLU A C 1
ATOM 1462 O O . GLU A 1 185 ? 14.662 -16.615 -20.439 1.00 86.25 185 GLU A O 1
ATOM 1467 N N . HIS A 1 186 ? 15.061 -15.027 -18.926 1.00 79.88 186 HIS A N 1
ATOM 1468 C CA . HIS A 1 186 ? 16.072 -14.362 -19.752 1.00 79.88 186 HIS A CA 1
ATOM 1469 C C . HIS A 1 186 ? 17.434 -15.071 -19.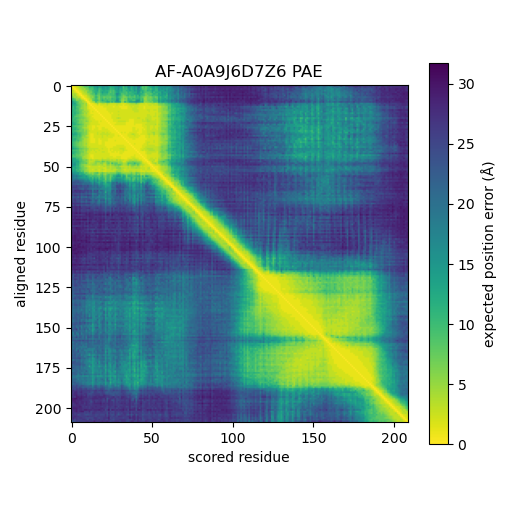785 1.00 79.88 186 HIS A C 1
ATOM 1471 O O . HIS A 1 186 ? 18.165 -14.922 -20.766 1.00 79.88 186 HIS A O 1
ATOM 1477 N N . HIS A 1 187 ? 17.792 -15.850 -18.758 1.00 76.00 187 HIS A N 1
ATOM 1478 C CA . HIS A 1 187 ? 19.063 -16.585 -18.734 1.00 76.00 187 HIS A CA 1
ATOM 1479 C C . HIS A 1 187 ? 18.971 -18.016 -19.274 1.00 76.00 187 HIS A C 1
ATOM 1481 O O . HIS A 1 187 ? 19.970 -18.519 -19.785 1.00 76.00 187 HIS A O 1
ATOM 1487 N N . THR A 1 188 ? 17.808 -18.671 -19.215 1.00 74.94 188 THR A N 1
ATOM 1488 C CA . THR A 1 188 ? 17.633 -20.017 -19.798 1.00 74.94 188 THR A CA 1
ATOM 1489 C C . THR A 1 188 ? 17.377 -19.981 -21.304 1.00 74.94 188 THR A C 1
ATOM 1491 O O . THR A 1 188 ? 17.758 -20.916 -22.002 1.00 74.94 188 THR A O 1
ATOM 1494 N N . VAL A 1 189 ? 16.823 -18.884 -21.834 1.00 60.81 189 VAL A N 1
ATOM 1495 C CA . VAL A 1 189 ? 16.478 -18.735 -23.261 1.00 60.81 189 VAL A CA 1
ATOM 1496 C C . VAL A 1 189 ? 17.548 -17.962 -24.044 1.00 60.81 189 VAL A C 1
ATOM 1498 O O . VAL A 1 189 ? 17.273 -17.367 -25.081 1.00 60.81 189 VAL A O 1
ATOM 1501 N N . ARG A 1 190 ? 18.818 -18.004 -23.620 1.00 56.84 190 ARG A N 1
ATOM 1502 C CA . ARG A 1 190 ? 19.938 -17.756 -24.545 1.00 56.84 190 ARG A CA 1
ATOM 1503 C C . ARG A 1 190 ? 20.453 -19.112 -25.041 1.00 56.84 190 ARG A C 1
ATOM 1505 O O . ARG A 1 190 ? 21.484 -19.575 -24.555 1.00 56.84 190 ARG A O 1
ATOM 1512 N N . PRO A 1 191 ? 19.739 -19.795 -25.964 1.00 52.78 191 PRO A N 1
ATOM 1513 C CA . PRO A 1 191 ? 20.305 -20.958 -26.618 1.00 52.78 191 PRO A CA 1
ATOM 1514 C C . PRO A 1 191 ? 21.574 -20.498 -27.329 1.00 52.78 191 PRO A C 1
ATOM 1516 O O . PRO A 1 191 ? 21.656 -19.367 -27.814 1.00 52.78 191 PRO A O 1
ATOM 1519 N N . ALA A 1 192 ? 22.567 -21.374 -27.335 1.00 57.38 192 ALA A N 1
ATOM 1520 C CA . ALA A 1 192 ? 23.884 -21.200 -27.918 1.00 57.38 192 ALA A CA 1
ATOM 1521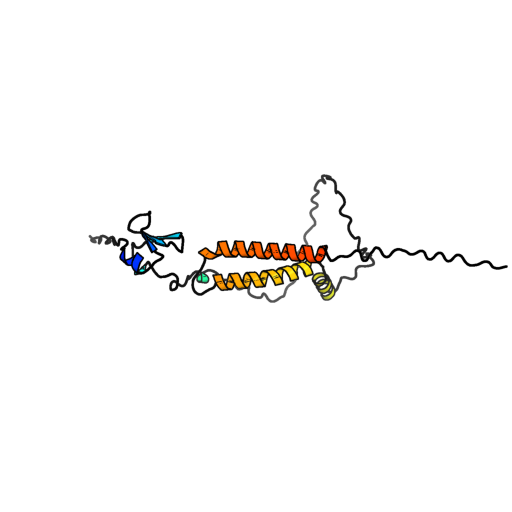 C C . ALA A 1 192 ? 23.838 -20.960 -29.445 1.00 57.38 192 ALA A C 1
ATOM 1523 O O . ALA A 1 192 ? 24.373 -21.736 -30.225 1.00 57.38 192 ALA A O 1
ATOM 1524 N N . LEU A 1 193 ? 23.245 -19.851 -29.895 1.00 56.25 193 LEU A N 1
ATOM 1525 C CA . LEU A 1 193 ? 23.208 -19.412 -31.294 1.00 56.25 193 LEU A CA 1
ATOM 1526 C C . LEU A 1 193 ? 24.583 -18.958 -31.817 1.00 56.25 193 LEU A C 1
ATOM 1528 O O . LEU A 1 193 ? 24.667 -18.376 -32.893 1.00 56.25 193 LEU A O 1
ATOM 1532 N N . HIS A 1 194 ? 25.663 -19.217 -31.077 1.00 55.53 194 HIS A N 1
ATOM 1533 C CA . HIS A 1 194 ? 27.016 -18.831 -31.462 1.00 55.53 194 HIS A CA 1
ATOM 1534 C C . HIS A 1 194 ? 28.003 -19.994 -31.600 1.00 55.53 194 HIS A C 1
ATOM 1536 O O . HIS A 1 194 ? 29.198 -19.744 -31.727 1.00 55.53 194 HIS A O 1
ATOM 1542 N N . GLU A 1 195 ? 27.520 -21.236 -31.666 1.00 56.31 195 GLU A N 1
ATOM 1543 C CA . GLU A 1 195 ? 28.296 -22.343 -32.237 1.00 56.31 195 GLU A CA 1
ATOM 1544 C C . GLU A 1 195 ? 27.668 -22.791 -33.559 1.00 56.31 195 GLU A C 1
ATOM 1546 O O . GLU A 1 195 ? 27.210 -23.917 -33.719 1.00 56.31 195 GLU A O 1
ATOM 1551 N N . ALA A 1 196 ? 27.635 -21.884 -34.540 1.00 60.44 196 ALA A N 1
ATOM 1552 C CA . ALA A 1 196 ? 27.646 -22.334 -35.923 1.00 60.44 196 ALA A CA 1
ATOM 1553 C C . ALA A 1 196 ? 29.022 -22.985 -36.152 1.00 60.44 196 ALA A C 1
ATOM 1555 O O . ALA A 1 196 ? 30.037 -22.295 -35.995 1.00 60.44 196 ALA A O 1
ATOM 1556 N N . PRO A 1 197 ? 29.104 -24.285 -36.487 1.00 59.91 197 PRO A N 1
ATOM 1557 C CA . PRO A 1 197 ? 30.369 -24.882 -36.870 1.00 59.91 197 PRO A CA 1
ATOM 1558 C C . PRO A 1 197 ? 30.861 -24.115 -38.095 1.00 59.91 197 PRO A C 1
ATOM 1560 O O . PRO A 1 197 ? 30.139 -24.001 -39.088 1.00 59.91 197 PRO A O 1
ATOM 1563 N N . LEU A 1 198 ? 32.080 -23.584 -38.033 1.00 60.84 198 LEU A N 1
ATOM 1564 C CA . LEU A 1 198 ? 32.823 -23.184 -39.222 1.00 60.84 198 LEU A CA 1
ATOM 1565 C C . LEU A 1 198 ? 33.081 -24.460 -40.037 1.00 60.84 198 LEU A C 1
ATOM 1567 O O . LEU A 1 198 ? 34.147 -25.063 -39.950 1.00 60.84 198 LEU A O 1
ATOM 1571 N N . VAL A 1 199 ? 32.070 -24.924 -40.776 1.00 62.59 199 VAL A N 1
ATOM 1572 C CA . VAL A 1 199 ? 32.221 -25.987 -41.765 1.00 62.59 199 VAL A CA 1
ATOM 1573 C C . VAL A 1 199 ? 33.168 -25.432 -42.816 1.00 62.59 199 VAL A C 1
ATOM 1575 O O . VAL A 1 199 ? 32.851 -24.483 -43.533 1.00 62.59 199 VAL A O 1
ATOM 1578 N N . GLY A 1 200 ? 34.378 -25.984 -42.804 1.00 61.22 200 GLY A N 1
ATOM 1579 C CA . GLY A 1 200 ? 35.515 -25.534 -43.581 1.00 61.22 200 GLY A CA 1
ATOM 1580 C C . GLY A 1 200 ? 35.197 -25.392 -45.063 1.00 61.22 200 GLY A C 1
ATOM 1581 O O . GLY A 1 200 ? 34.894 -26.361 -45.755 1.00 61.22 200 GLY A O 1
ATOM 1582 N N . ALA A 1 201 ? 35.367 -24.175 -45.569 1.00 55.88 201 ALA A N 1
ATOM 1583 C CA . ALA A 1 201 ? 35.561 -23.932 -46.986 1.00 55.88 201 ALA A CA 1
ATOM 1584 C C . ALA A 1 201 ? 37.026 -24.240 -47.350 1.00 55.88 201 ALA A C 1
ATOM 1586 O O . ALA A 1 201 ? 37.828 -23.334 -47.561 1.00 55.88 201 ALA A O 1
ATOM 1587 N N . CYS A 1 202 ? 37.390 -25.523 -47.429 1.00 55.62 202 CYS A N 1
ATOM 1588 C CA . CYS A 1 202 ? 38.589 -25.944 -48.157 1.00 55.62 202 CYS A CA 1
ATOM 1589 C C . CYS A 1 202 ? 38.274 -25.921 -49.659 1.00 55.62 202 CYS A C 1
ATOM 1591 O O . CYS A 1 202 ? 37.836 -26.918 -50.226 1.00 55.62 202 CYS A O 1
ATOM 1593 N N . ARG A 1 203 ? 38.474 -24.772 -50.313 1.00 59.38 203 ARG A N 1
ATOM 1594 C CA . ARG A 1 203 ? 38.622 -24.704 -51.774 1.00 59.38 203 ARG A CA 1
ATOM 1595 C C . ARG A 1 203 ? 40.109 -24.702 -52.116 1.00 59.38 203 ARG A C 1
ATOM 1597 O O . ARG A 1 203 ? 40.720 -23.646 -52.224 1.00 59.38 203 ARG A O 1
ATOM 1604 N N . THR A 1 204 ? 40.681 -25.885 -52.303 1.00 65.69 204 THR A N 1
ATOM 1605 C CA . THR A 1 204 ? 41.917 -26.067 -53.074 1.00 65.69 204 THR A CA 1
ATOM 1606 C C . THR A 1 204 ? 41.526 -26.615 -54.436 1.00 65.69 204 THR A C 1
ATOM 1608 O O . THR A 1 204 ? 41.109 -27.765 -54.545 1.00 65.69 204 THR A O 1
ATOM 1611 N N . GLY A 1 205 ? 41.607 -25.777 -55.463 1.00 67.19 205 GLY A N 1
ATOM 1612 C CA . GLY A 1 205 ? 41.327 -26.173 -56.837 1.00 67.19 205 GLY A CA 1
ATOM 1613 C C . GLY A 1 205 ? 41.814 -25.108 -57.804 1.00 67.19 205 GLY A C 1
ATOM 1614 O O . GLY A 1 205 ? 41.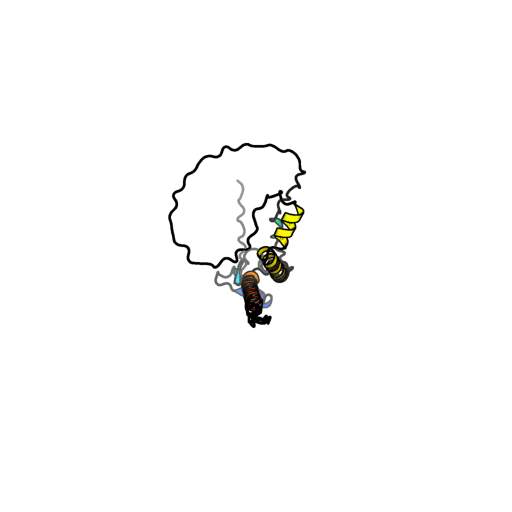040 -24.245 -58.204 1.00 67.19 205 GLY A O 1
ATOM 1615 N N . ALA A 1 206 ? 43.102 -25.163 -58.130 1.00 62.38 206 ALA A N 1
ATOM 1616 C CA . ALA A 1 206 ? 43.680 -24.526 -59.308 1.00 62.38 206 ALA A CA 1
ATOM 1617 C C . ALA A 1 206 ? 44.950 -25.300 -59.705 1.00 62.38 206 ALA A C 1
ATOM 1619 O O . ALA A 1 206 ? 46.069 -24.873 -59.435 1.00 62.38 206 ALA A O 1
ATOM 1620 N N . GLU A 1 207 ? 44.751 -26.477 -60.300 1.00 64.31 207 GLU A N 1
ATOM 1621 C CA . GLU A 1 207 ? 45.693 -27.030 -61.275 1.00 64.31 207 GLU A CA 1
ATOM 1622 C C . GLU A 1 207 ? 45.474 -26.268 -62.586 1.00 64.31 207 GLU A C 1
ATOM 1624 O O . GLU A 1 207 ? 44.362 -26.242 -63.112 1.00 64.31 207 GLU A O 1
ATOM 1629 N N . VAL A 1 208 ? 46.527 -25.637 -63.097 1.00 69.31 208 VAL A N 1
ATOM 1630 C CA . VAL A 1 208 ? 46.615 -25.187 -64.487 1.00 69.31 208 VAL A CA 1
ATOM 1631 C C . VAL A 1 208 ? 47.816 -25.918 -65.074 1.00 69.31 208 VAL A C 1
ATOM 1633 O O . VAL A 1 208 ? 48.936 -25.727 -64.597 1.00 69.31 208 VAL A O 1
ATOM 1636 N N . GLN A 1 209 ? 47.540 -26.798 -66.037 1.00 71.81 209 GLN A N 1
ATOM 1637 C CA . GLN A 1 209 ? 48.514 -27.362 -66.974 1.00 71.81 209 GLN A CA 1
ATOM 1638 C C . GLN A 1 209 ? 48.590 -26.477 -68.215 1.00 71.81 209 GLN A C 1
ATOM 1640 O O . GLN A 1 209 ? 47.530 -25.927 -68.598 1.00 71.81 209 GLN A O 1
#

Secondary structure (DSSP, 8-state):
----PPP--------THHHHH-TTEEE-TT-TTEEEETTTTEEEE-TTTGGGT---TTT---GGGGS---------------------------------------------S--PPPPHHHHHHHHHTSHHHHHHHHHHHHHHHHHHHHHHHHTSSS--HHHHHHHHHHHHHHHHHHHHHHHHHHHHT---TT---------------

Mean predicted aligned error: 17.59 Å

Radius of gyration: 34.58 Å; Cα contacts (8 Å, |Δi|>4): 104; chains: 1; bounding box: 71×61×115 Å

pLDDT: mean 74.0, std 17.81, range [38.38, 97.56]